Protein AF-A0A1F9MZZ5-F1 (afdb_monomer_lite)

Secondary structure (DSSP, 8-state):
-HHHHHHHHHHHHHHHHHHHHHHIIIIIHHHHHHHHHHTT-HHHHHHHHHHHHHHHHHHHHHHHHHHHHHHHHHTT-TTHHHHHHHHHHHHHHHHHTTHHHHHHTT---HHIIIIIHHHHHHHHHIIIIIS---HHHHHHHHHHHHHHHHHHHHHHHHHHHHHHH--HHHHHHHHHHHHHHHHHHHHHHHHHTT-THHHHHHHHHHHHHHHHHHHHHHHHHHHHTS--GGGHHHHHHHHHHHHHHH--HHHHH--

Structure (mmCIF, N/CA/C/O backbone):
data_AF-A0A1F9MZZ5-F1
#
_entry.id   AF-A0A1F9MZZ5-F1
#
loop_
_atom_site.group_PDB
_atom_site.id
_atom_site.type_symbol
_atom_site.label_atom_id
_atom_site.label_alt_id
_atom_site.label_comp_id
_atom_site.label_asy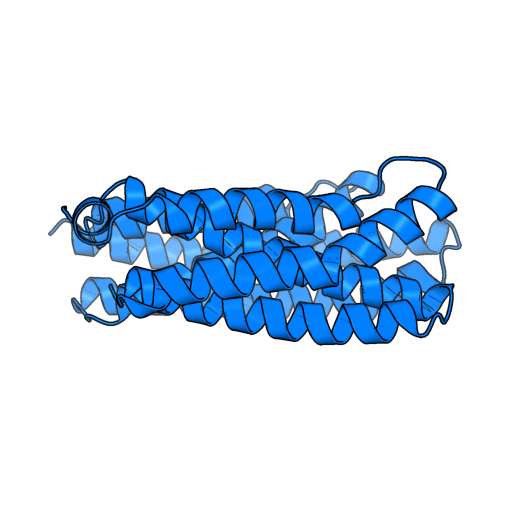m_id
_atom_site.label_entity_id
_atom_site.label_seq_id
_atom_site.pdbx_PDB_ins_code
_atom_site.Cartn_x
_atom_site.Cartn_y
_atom_site.Cartn_z
_atom_site.occupancy
_atom_site.B_iso_or_equiv
_atom_site.auth_seq_id
_atom_site.auth_comp_id
_atom_site.auth_asym_id
_atom_site.auth_atom_id
_atom_site.pdbx_PDB_model_num
ATOM 1 N N . MET A 1 1 ? -18.109 15.249 18.893 1.00 48.84 1 MET A N 1
ATOM 2 C CA . MET A 1 1 ? -17.457 16.430 18.266 1.00 48.84 1 MET A CA 1
ATOM 3 C C . MET A 1 1 ? -16.122 16.142 17.560 1.00 48.84 1 MET A C 1
ATOM 5 O O . MET A 1 1 ? -16.005 16.549 16.412 1.00 48.84 1 MET A O 1
ATOM 9 N N . LYS A 1 2 ? -15.125 15.451 18.152 1.00 60.78 2 LYS A N 1
ATOM 10 C CA . LYS A 1 2 ? -13.810 15.225 17.489 1.00 60.78 2 LYS A CA 1
ATOM 11 C C . LYS A 1 2 ? -13.860 14.387 16.191 1.00 60.78 2 LYS A C 1
ATOM 13 O O . LYS A 1 2 ? -13.144 14.733 15.258 1.00 60.78 2 LYS A O 1
ATOM 18 N N . SER A 1 3 ? -14.725 13.367 16.076 1.00 71.12 3 SER A N 1
ATOM 19 C CA . SER A 1 3 ? -14.805 12.547 14.844 1.00 71.12 3 SER A CA 1
ATOM 20 C C . SER A 1 3 ? -15.338 13.319 13.630 1.00 71.12 3 SER A C 1
ATOM 22 O O . SER A 1 3 ? -14.935 13.034 12.509 1.00 71.12 3 SER A O 1
ATOM 24 N N . SER A 1 4 ? -16.165 14.351 13.846 1.00 83.31 4 SER A N 1
ATOM 25 C CA . SER A 1 4 ? -16.712 15.186 12.766 1.00 83.31 4 SER A CA 1
ATOM 26 C C . SER A 1 4 ? -15.619 15.983 12.044 1.00 83.31 4 SER A C 1
ATOM 28 O O . SER A 1 4 ? -15.610 16.052 10.820 1.00 83.31 4 SER A O 1
ATOM 30 N N . ARG A 1 5 ? -14.630 16.516 12.780 1.00 92.31 5 ARG A N 1
ATOM 31 C CA . ARG A 1 5 ? -13.485 17.216 12.169 1.00 92.31 5 ARG A CA 1
ATOM 32 C C . ARG A 1 5 ? -12.601 16.260 11.368 1.00 92.31 5 ARG A C 1
ATOM 34 O O . ARG A 1 5 ? -12.217 16.585 10.254 1.00 92.31 5 ARG A O 1
ATOM 41 N N . VAL A 1 6 ? -12.325 15.069 11.906 1.00 93.88 6 VAL A N 1
ATOM 42 C CA . VAL A 1 6 ? -11.526 14.049 11.200 1.00 93.88 6 VAL A CA 1
ATOM 43 C C . VAL A 1 6 ? -12.237 13.583 9.930 1.00 93.88 6 VAL A C 1
ATOM 45 O O . VAL A 1 6 ? -11.591 13.445 8.900 1.00 93.88 6 VAL A O 1
ATOM 48 N N . ALA A 1 7 ? -13.562 13.416 9.967 1.00 94.88 7 ALA A N 1
ATOM 49 C CA . ALA A 1 7 ? -14.354 13.080 8.787 1.00 94.88 7 ALA A CA 1
ATOM 50 C C . ALA A 1 7 ? -14.199 14.117 7.661 1.00 94.88 7 ALA A C 1
ATOM 52 O O . ALA A 1 7 ? -13.994 13.734 6.513 1.00 94.88 7 ALA A O 1
ATOM 53 N N . TRP A 1 8 ? -14.225 15.416 7.982 1.00 95.81 8 TRP A N 1
ATOM 54 C CA . TRP A 1 8 ? -13.962 16.476 7.001 1.00 95.81 8 TRP A CA 1
ATOM 55 C C . TRP A 1 8 ? -12.556 16.411 6.416 1.00 95.81 8 TRP A C 1
ATOM 57 O O . TRP A 1 8 ? -12.398 16.541 5.205 1.00 95.81 8 TRP A O 1
ATOM 67 N N . VAL A 1 9 ? -11.550 16.128 7.245 1.00 96.75 9 VAL A N 1
ATOM 68 C CA . VAL A 1 9 ? -10.181 15.916 6.758 1.00 96.75 9 VAL A CA 1
ATOM 69 C C . VAL A 1 9 ? -10.125 14.749 5.767 1.00 96.75 9 VAL A C 1
ATOM 71 O O . VAL A 1 9 ? -9.435 14.860 4.762 1.00 96.75 9 VAL A O 1
ATOM 74 N N . MET A 1 10 ? -10.887 13.666 5.972 1.00 97.62 10 MET A N 1
ATOM 75 C CA . MET A 1 10 ? -10.916 12.556 5.006 1.00 97.62 10 MET A CA 1
ATOM 76 C C . MET A 1 10 ? -11.477 12.980 3.643 1.00 97.62 10 MET A C 1
ATOM 78 O O . MET A 1 10 ? -10.965 12.540 2.620 1.00 97.62 10 MET A O 1
ATOM 82 N N . PHE A 1 11 ? -12.481 13.863 3.604 1.00 98.12 11 PHE A N 1
ATOM 83 C CA . PHE A 1 11 ? -12.982 14.415 2.339 1.00 98.12 11 PHE A CA 1
ATOM 84 C C . PHE A 1 11 ? -11.955 15.321 1.651 1.00 98.12 11 PHE A C 1
ATOM 86 O O . PHE A 1 11 ? -11.820 15.269 0.431 1.00 98.12 11 PHE A O 1
ATOM 93 N N . VAL A 1 12 ? -11.192 16.106 2.417 1.00 97.56 12 VAL A N 1
ATOM 94 C CA . VAL A 1 12 ? -10.085 16.908 1.867 1.00 97.56 12 VAL A CA 1
ATOM 95 C C . VAL A 1 12 ? -9.001 16.003 1.283 1.00 97.56 12 VAL A C 1
ATOM 97 O O . VAL A 1 12 ? -8.531 16.250 0.178 1.00 97.56 12 VAL A O 1
ATOM 100 N N . ILE A 1 13 ? -8.643 14.921 1.978 1.00 97.50 13 ILE A N 1
ATOM 101 C CA . ILE A 1 13 ? -7.664 13.940 1.489 1.00 97.50 13 ILE A CA 1
ATOM 102 C C . ILE A 1 13 ? -8.185 13.215 0.249 1.00 97.50 13 ILE A C 1
ATOM 104 O O . ILE A 1 13 ? -7.415 13.003 -0.683 1.00 97.50 13 ILE A O 1
ATOM 108 N N . ALA A 1 14 ? -9.479 12.896 0.192 1.00 98.19 14 ALA A N 1
ATOM 109 C CA . ALA A 1 14 ? -10.106 12.342 -1.003 1.00 98.19 14 ALA A CA 1
ATOM 110 C C . ALA A 1 14 ? -9.962 13.289 -2.203 1.00 98.19 14 ALA A C 1
ATOM 112 O O . ALA A 1 14 ? -9.489 12.873 -3.257 1.00 98.19 14 ALA A O 1
ATOM 113 N N . ALA A 1 15 ? -10.305 14.568 -2.032 1.00 97.75 15 ALA A N 1
ATOM 114 C CA . ALA A 1 15 ? -10.180 15.572 -3.086 1.00 97.75 15 ALA A CA 1
ATOM 115 C C . ALA A 1 15 ? -8.719 15.774 -3.522 1.00 97.75 15 ALA A C 1
ATOM 117 O O . ALA A 1 15 ? -8.435 15.780 -4.718 1.00 97.75 15 ALA A O 1
ATOM 118 N N . ALA A 1 16 ? -7.790 15.870 -2.564 1.00 95.94 16 ALA A N 1
ATOM 119 C CA . ALA A 1 16 ? -6.360 15.990 -2.837 1.00 95.94 16 ALA A CA 1
ATOM 120 C C . ALA A 1 16 ? -5.827 14.776 -3.609 1.00 95.94 16 ALA A C 1
ATOM 122 O O . ALA A 1 16 ? -5.153 14.945 -4.617 1.00 95.94 16 ALA A O 1
ATOM 123 N N . THR A 1 17 ? -6.194 13.563 -3.190 1.00 96.62 17 THR A N 1
ATOM 124 C CA . THR A 1 17 ? -5.776 12.316 -3.846 1.00 96.62 17 THR A CA 1
ATOM 125 C C . THR A 1 17 ? -6.355 12.193 -5.254 1.00 96.62 17 THR A C 1
ATOM 127 O O . THR A 1 17 ? -5.654 11.759 -6.165 1.00 96.62 17 THR A O 1
ATOM 130 N N . MET A 1 18 ? -7.610 12.610 -5.459 1.00 97.50 18 MET A N 1
ATOM 131 C CA . MET A 1 18 ? -8.247 12.634 -6.779 1.00 97.50 18 MET A CA 1
ATOM 132 C C . MET A 1 18 ? -7.512 13.592 -7.719 1.00 97.50 18 MET A C 1
ATOM 134 O O . MET A 1 18 ? -7.082 13.198 -8.801 1.00 97.50 18 MET A O 1
ATOM 138 N N . ALA A 1 19 ? -7.316 14.838 -7.277 1.00 96.69 19 ALA A N 1
ATOM 139 C CA . ALA A 1 19 ? -6.596 15.849 -8.043 1.00 96.69 19 ALA A CA 1
ATOM 140 C C . ALA A 1 19 ? -5.143 15.430 -8.308 1.00 96.69 19 ALA A C 1
ATOM 142 O O . ALA A 1 19 ? -4.649 15.592 -9.418 1.00 96.69 19 ALA A O 1
ATOM 143 N N . GLY A 1 20 ? -4.478 14.836 -7.316 1.00 95.62 20 GLY A N 1
ATOM 144 C CA . GLY A 1 20 ? -3.122 14.317 -7.434 1.00 95.62 20 GLY A CA 1
ATOM 145 C C . GLY A 1 20 ? -3.001 13.182 -8.442 1.00 95.62 20 GLY A C 1
ATOM 146 O O . GLY A 1 20 ? -2.114 13.215 -9.288 1.00 95.62 20 GLY A O 1
ATOM 147 N N . SER A 1 21 ? -3.920 12.216 -8.407 1.00 96.12 21 SER A N 1
ATOM 148 C CA . SER A 1 21 ? -3.935 11.086 -9.347 1.00 96.12 21 SER A CA 1
ATOM 149 C C . SER A 1 21 ? -4.218 11.543 -10.780 1.00 96.12 21 SER A C 1
ATOM 151 O O . SER A 1 21 ? -3.588 11.052 -11.719 1.00 96.12 21 SER A O 1
ATOM 153 N N . ALA A 1 22 ? -5.109 12.526 -10.947 1.00 95.44 22 ALA A N 1
ATOM 154 C CA . ALA A 1 22 ? -5.352 13.169 -12.233 1.00 95.44 22 ALA A CA 1
ATOM 155 C C . ALA A 1 22 ? -4.117 13.947 -12.715 1.00 95.44 22 ALA A C 1
ATOM 157 O O . ALA A 1 22 ? -3.728 13.813 -13.869 1.00 95.44 22 ALA A O 1
ATOM 158 N N . TYR A 1 23 ? -3.456 14.709 -11.840 1.00 94.81 23 TYR A N 1
ATOM 159 C CA . TYR A 1 23 ? -2.243 15.451 -12.189 1.00 94.81 23 TYR A CA 1
ATOM 160 C C . TYR A 1 23 ? -1.115 14.513 -12.630 1.00 94.81 23 TYR A C 1
ATOM 162 O O . TYR A 1 23 ? -0.533 14.710 -13.690 1.00 94.81 23 TYR A O 1
ATOM 170 N N . VAL A 1 24 ? -0.858 13.436 -11.883 1.00 93.75 24 VAL A N 1
ATOM 171 C CA . VAL A 1 24 ? 0.137 12.420 -12.264 1.00 93.75 24 VAL A CA 1
ATOM 172 C C . VAL A 1 24 ? -0.171 11.840 -13.649 1.00 93.75 24 VAL A C 1
ATOM 174 O O . VAL A 1 24 ? 0.740 11.627 -14.445 1.00 93.75 24 VAL A O 1
ATOM 177 N N . PHE A 1 25 ? -1.446 11.613 -13.966 1.00 94.81 25 PHE A N 1
ATOM 178 C CA . PHE A 1 25 ? -1.851 11.047 -15.250 1.00 94.81 25 PHE A CA 1
ATOM 179 C C . PHE A 1 25 ? -1.805 12.041 -16.417 1.00 94.81 25 PHE A C 1
ATOM 181 O O . PHE A 1 25 ? -1.379 11.686 -17.510 1.00 94.81 25 PHE A O 1
ATOM 188 N N . PHE A 1 26 ? -2.234 13.285 -16.216 1.00 94.88 26 PHE A N 1
ATOM 189 C CA . PHE A 1 26 ? -2.291 14.275 -17.294 1.00 94.88 26 PHE A CA 1
ATOM 190 C C . PHE A 1 26 ? -0.987 15.054 -17.479 1.00 94.88 26 PHE A C 1
ATOM 192 O O . PHE A 1 26 ? -0.769 15.608 -18.553 1.00 94.88 26 PHE A O 1
ATOM 199 N N . HIS A 1 27 ? -0.124 15.103 -16.463 1.00 93.94 27 HIS A N 1
ATOM 200 C CA . HIS A 1 27 ? 1.110 15.885 -16.485 1.00 93.94 27 HIS A CA 1
ATOM 201 C C . HIS A 1 27 ? 2.363 15.006 -16.404 1.00 93.94 27 HIS A C 1
ATOM 203 O O . HIS A 1 27 ? 3.172 14.999 -17.334 1.00 93.94 27 HIS A O 1
ATOM 209 N N . ASP A 1 28 ? 2.527 14.234 -15.325 1.00 93.19 28 ASP A N 1
ATOM 210 C CA . ASP A 1 28 ? 3.770 13.477 -15.115 1.00 93.19 28 ASP A CA 1
ATOM 211 C C . ASP A 1 28 ? 3.913 12.335 -16.125 1.00 93.19 28 ASP A C 1
ATOM 213 O O . ASP A 1 28 ? 5.003 12.096 -16.640 1.00 93.19 28 ASP A O 1
ATOM 217 N N . PHE A 1 29 ? 2.818 11.641 -16.437 1.00 93.69 29 PHE A N 1
ATOM 218 C CA . PHE A 1 29 ? 2.824 10.513 -17.362 1.00 93.69 29 PHE A CA 1
ATOM 219 C C . PHE A 1 29 ? 3.278 10.896 -18.783 1.00 93.69 29 PHE A C 1
ATOM 221 O O . PHE A 1 29 ? 4.245 10.285 -19.248 1.00 93.69 29 PHE A O 1
ATOM 228 N N . PRO A 1 30 ? 2.696 11.908 -19.463 1.00 94.44 30 PRO A N 1
ATOM 229 C CA . PRO A 1 30 ? 3.200 12.352 -20.762 1.00 94.44 30 PRO A CA 1
ATOM 230 C C . PRO A 1 30 ? 4.671 12.774 -20.724 1.00 94.44 30 PRO A C 1
ATOM 232 O O . PRO A 1 30 ? 5.425 12.431 -21.633 1.00 94.44 30 PRO A O 1
ATOM 235 N N . ALA A 1 31 ? 5.106 13.461 -19.661 1.00 93.94 31 ALA A N 1
ATOM 236 C CA . ALA A 1 31 ? 6.500 13.877 -19.506 1.00 93.94 31 ALA A CA 1
ATOM 237 C C . ALA A 1 31 ? 7.446 12.669 -19.386 1.00 93.94 31 ALA A C 1
ATOM 239 O O . ALA A 1 31 ? 8.465 12.590 -20.074 1.00 93.94 31 ALA A O 1
ATOM 240 N N . VAL A 1 32 ? 7.085 11.689 -18.556 1.00 93.56 32 VAL A N 1
ATOM 241 C CA . VAL A 1 32 ? 7.826 10.433 -18.387 1.00 93.56 32 VAL A CA 1
ATOM 242 C C . VAL A 1 32 ? 7.884 9.656 -19.703 1.00 93.56 32 VAL A C 1
ATOM 244 O O . VAL A 1 32 ? 8.959 9.186 -20.078 1.00 93.56 32 VAL A O 1
ATOM 247 N N . VAL A 1 33 ? 6.770 9.542 -20.430 1.00 93.56 33 VAL A N 1
ATOM 248 C CA . VAL A 1 33 ? 6.714 8.873 -21.739 1.00 93.56 33 VAL A CA 1
ATOM 249 C C . VAL A 1 33 ? 7.596 9.580 -22.764 1.00 93.56 33 VAL A C 1
ATOM 251 O O . VAL A 1 33 ? 8.374 8.909 -23.434 1.00 93.56 33 VAL A O 1
ATOM 254 N N . ALA A 1 34 ? 7.546 10.911 -22.849 1.00 92.69 34 ALA A N 1
ATOM 255 C CA . ALA A 1 34 ? 8.360 11.682 -23.788 1.00 92.69 34 ALA A CA 1
ATOM 256 C C . ALA A 1 34 ? 9.866 11.479 -23.548 1.00 92.69 34 ALA A C 1
ATOM 258 O O . ALA A 1 34 ? 10.613 11.219 -24.491 1.00 92.69 34 ALA A O 1
ATOM 259 N N . VAL A 1 35 ? 10.308 11.517 -22.285 1.00 92.69 35 VAL A N 1
ATOM 260 C CA . VAL A 1 35 ? 11.716 11.263 -21.929 1.00 92.69 35 VAL A CA 1
ATOM 261 C C . VAL A 1 35 ? 12.115 9.815 -22.228 1.00 92.69 35 VAL A C 1
ATOM 263 O O . VAL A 1 35 ? 13.209 9.573 -22.730 1.00 92.69 35 VAL A O 1
ATOM 266 N N . THR A 1 36 ? 11.239 8.846 -21.945 1.00 89.19 36 THR A N 1
ATOM 267 C CA . THR A 1 36 ? 11.515 7.413 -22.178 1.00 89.19 36 THR A CA 1
ATOM 268 C C . THR A 1 36 ? 11.603 7.093 -23.669 1.00 89.19 36 THR A C 1
ATOM 270 O O . THR A 1 36 ? 12.559 6.460 -24.113 1.00 89.19 36 THR A O 1
ATOM 273 N N . GLY A 1 37 ? 10.648 7.594 -24.455 1.00 88.38 37 GLY A N 1
ATOM 274 C CA . GLY A 1 37 ? 10.625 7.435 -25.906 1.00 88.38 37 GLY A CA 1
ATOM 275 C C . GLY A 1 37 ? 11.804 8.135 -26.581 1.00 88.38 37 GLY A C 1
ATOM 276 O O . GLY A 1 37 ? 12.426 7.559 -27.467 1.00 88.38 37 GLY A O 1
ATOM 277 N N . GLY A 1 38 ? 12.188 9.325 -26.102 1.00 90.12 38 GLY A N 1
ATOM 278 C CA . GLY A 1 38 ? 13.374 10.042 -26.581 1.00 90.12 38 GLY A CA 1
ATOM 279 C C . GLY A 1 38 ? 14.699 9.313 -26.323 1.00 90.12 38 GLY A C 1
ATOM 280 O O . GLY A 1 38 ? 15.677 9.567 -27.020 1.00 90.12 38 GLY A O 1
ATOM 281 N N . ARG A 1 39 ? 14.736 8.378 -25.361 1.00 89.81 39 ARG A N 1
ATOM 282 C CA . ARG A 1 39 ? 15.885 7.489 -25.102 1.00 89.81 39 ARG A CA 1
ATOM 283 C C . ARG A 1 39 ? 15.873 6.206 -25.940 1.00 89.81 39 ARG A C 1
ATOM 285 O O . ARG A 1 39 ? 16.816 5.428 -25.846 1.00 89.81 39 ARG A O 1
ATOM 292 N N . GLY A 1 40 ? 14.828 5.968 -26.735 1.00 87.31 40 GLY A N 1
ATOM 293 C CA . GLY A 1 40 ? 14.681 4.748 -27.533 1.00 87.31 40 GLY A CA 1
ATOM 294 C C . GLY A 1 40 ? 14.283 3.503 -26.729 1.00 87.31 40 GLY A C 1
ATOM 295 O O . GLY A 1 40 ? 14.378 2.396 -27.247 1.00 87.31 40 GLY A O 1
ATOM 296 N N . GLU A 1 41 ? 13.827 3.653 -25.479 1.00 86.75 41 GLU A N 1
ATOM 297 C CA . GLU A 1 41 ? 13.388 2.537 -24.626 1.00 86.75 41 GLU A CA 1
ATOM 298 C C . GLU A 1 41 ? 11.956 2.095 -25.005 1.00 86.75 41 GLU A C 1
ATOM 300 O O . GLU A 1 41 ? 10.973 2.451 -24.341 1.00 86.75 41 GLU A O 1
ATOM 305 N N . VAL A 1 42 ? 11.815 1.351 -26.107 1.00 86.44 42 VAL A N 1
ATOM 306 C CA . VAL A 1 42 ? 10.513 0.988 -26.700 1.00 86.44 42 VAL A CA 1
ATOM 307 C C . VAL A 1 42 ? 9.644 0.178 -25.732 1.00 86.44 42 VAL A C 1
ATOM 309 O O . VAL A 1 42 ? 8.483 0.527 -25.509 1.00 86.44 42 VAL A O 1
ATOM 312 N N . GLU A 1 43 ? 10.195 -0.860 -25.104 1.00 85.31 43 GLU A N 1
ATOM 313 C CA . GLU A 1 43 ? 9.455 -1.758 -24.209 1.00 85.31 43 GLU A CA 1
ATOM 314 C C . GLU A 1 43 ? 9.016 -1.042 -22.927 1.00 85.31 43 GLU A C 1
ATOM 316 O O . GLU A 1 43 ? 7.879 -1.196 -22.475 1.00 85.31 43 GLU A O 1
ATOM 321 N N . ALA A 1 44 ? 9.887 -0.200 -22.361 1.00 84.00 44 ALA A N 1
ATOM 322 C CA . ALA A 1 44 ? 9.548 0.609 -21.195 1.00 84.00 44 ALA A CA 1
ATOM 323 C C . ALA A 1 44 ? 8.441 1.618 -21.533 1.00 84.00 44 ALA A C 1
ATOM 325 O O . ALA A 1 44 ? 7.504 1.795 -20.756 1.00 84.00 44 ALA A O 1
ATOM 326 N N . THR A 1 45 ? 8.501 2.234 -22.717 1.00 87.75 45 THR A N 1
ATOM 327 C CA . THR A 1 45 ? 7.462 3.152 -23.202 1.00 87.75 45 THR A CA 1
ATOM 328 C C . THR A 1 45 ? 6.113 2.447 -23.359 1.00 87.75 45 THR A C 1
ATOM 330 O O . THR A 1 45 ? 5.083 2.990 -22.959 1.00 87.75 45 THR A O 1
ATOM 333 N N . GLN A 1 46 ? 6.092 1.222 -23.889 1.00 87.75 46 GLN A N 1
ATOM 334 C CA . GLN A 1 46 ? 4.869 0.418 -23.985 1.00 87.75 46 GLN A CA 1
ATOM 335 C C . GLN A 1 46 ? 4.315 0.044 -22.607 1.00 87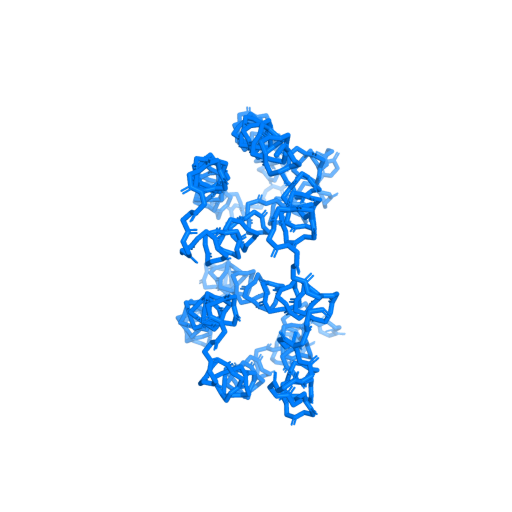.75 46 GLN A C 1
ATOM 337 O O . GLN A 1 46 ? 3.118 0.202 -22.364 1.00 87.75 46 GLN A O 1
ATOM 342 N N . LEU A 1 47 ? 5.175 -0.382 -21.676 1.00 87.06 47 LEU A N 1
ATOM 343 C CA . LEU A 1 47 ? 4.757 -0.678 -20.307 1.00 87.06 47 LEU A CA 1
ATOM 344 C C . LEU A 1 47 ? 4.104 0.544 -19.649 1.00 87.06 47 LEU A C 1
ATOM 346 O O . LEU A 1 47 ? 3.051 0.409 -19.028 1.00 87.06 47 LEU A O 1
ATOM 350 N N . LEU A 1 48 ? 4.703 1.731 -19.787 1.00 89.88 48 LEU A N 1
ATOM 351 C CA . LEU A 1 48 ? 4.184 2.966 -19.196 1.00 89.88 48 LEU A CA 1
ATOM 352 C C . LEU A 1 48 ? 2.750 3.258 -19.660 1.00 89.88 48 LEU A C 1
ATOM 354 O O . LEU A 1 48 ? 1.912 3.586 -18.821 1.00 89.88 48 LEU A O 1
ATOM 358 N N . HIS A 1 49 ? 2.447 3.057 -20.947 1.00 90.94 49 HIS A N 1
ATOM 359 C CA . HIS A 1 49 ? 1.098 3.235 -21.499 1.00 90.94 49 HIS A CA 1
ATOM 360 C C . HIS A 1 49 ? 0.050 2.274 -20.930 1.00 90.94 49 HIS A C 1
ATOM 362 O O . HIS A 1 49 ? -1.138 2.564 -21.015 1.00 90.94 49 HIS A O 1
ATOM 368 N N . HIS A 1 50 ? 0.458 1.155 -20.335 1.00 89.44 50 HIS A N 1
ATOM 369 C CA . HIS A 1 50 ? -0.460 0.232 -19.668 1.00 89.44 50 HIS A CA 1
ATOM 370 C C . HIS A 1 50 ? -0.494 0.435 -18.154 1.00 89.44 50 HIS A C 1
ATOM 372 O O . HIS A 1 50 ? -1.551 0.352 -17.536 1.00 89.44 50 HIS A O 1
ATOM 378 N N . VAL A 1 51 ? 0.653 0.727 -17.546 1.00 89.81 51 VAL A N 1
ATOM 379 C CA . VAL A 1 51 ? 0.804 0.774 -16.091 1.00 89.81 51 VAL A CA 1
ATOM 380 C C . VAL A 1 51 ? 0.310 2.094 -15.502 1.00 89.81 51 VAL A C 1
ATOM 382 O O . VAL A 1 51 ? -0.396 2.070 -14.497 1.00 89.81 51 VAL A O 1
ATOM 385 N N . PHE A 1 52 ? 0.627 3.243 -16.105 1.00 90.06 52 PHE A N 1
ATOM 386 C CA . PHE A 1 52 ? 0.210 4.541 -15.558 1.00 90.06 52 PHE A CA 1
ATOM 387 C C . PHE A 1 52 ? -1.311 4.753 -15.523 1.00 90.06 52 PHE A C 1
ATOM 389 O O . PHE A 1 52 ? -1.784 5.233 -14.490 1.00 90.06 52 PHE A O 1
ATOM 396 N N . PRO A 1 53 ? -2.093 4.374 -16.557 1.00 93.06 53 PRO A N 1
ATOM 397 C CA . PRO A 1 53 ? -3.552 4.422 -16.465 1.00 93.06 53 PRO A CA 1
ATOM 398 C C . PRO A 1 53 ? -4.086 3.601 -15.287 1.00 93.06 53 PRO A C 1
ATOM 400 O O . PRO A 1 53 ? -4.816 4.132 -14.459 1.00 93.06 53 PRO A O 1
ATOM 403 N N . ILE A 1 54 ? -3.620 2.355 -15.131 1.00 93.00 54 ILE A N 1
ATOM 404 C CA . ILE A 1 54 ? -4.043 1.478 -14.027 1.00 93.00 54 ILE A CA 1
ATOM 405 C C . ILE A 1 54 ? -3.684 2.092 -12.666 1.00 93.00 54 ILE A C 1
ATOM 407 O O . ILE A 1 54 ? -4.478 2.042 -11.730 1.00 93.00 54 ILE A O 1
ATOM 411 N N . ILE A 1 55 ? -2.496 2.689 -12.532 1.00 94.38 55 ILE A N 1
ATOM 412 C CA . ILE A 1 55 ? -2.090 3.374 -11.297 1.00 94.38 55 ILE A CA 1
ATOM 413 C C . ILE A 1 55 ? -3.001 4.578 -11.013 1.00 94.38 55 ILE A C 1
ATOM 415 O O . ILE A 1 55 ? -3.374 4.791 -9.857 1.00 94.38 55 ILE A O 1
ATOM 419 N N . SER A 1 56 ? -3.383 5.344 -12.041 1.00 94.50 56 SER A N 1
ATOM 420 C CA . SER A 1 56 ? -4.320 6.462 -11.893 1.00 94.50 56 SER A CA 1
ATOM 421 C C . SER A 1 56 ? -5.705 5.979 -11.460 1.00 94.50 56 SER A C 1
ATOM 423 O O . SER A 1 56 ? -6.252 6.513 -10.496 1.00 94.50 56 SER A O 1
ATOM 425 N N . ASP A 1 57 ? -6.220 4.901 -12.061 1.00 95.88 57 ASP A N 1
ATOM 426 C CA . ASP A 1 57 ? -7.493 4.280 -11.676 1.00 95.88 57 ASP A CA 1
ATOM 427 C C . ASP A 1 57 ? -7.478 3.824 -10.211 1.00 95.88 57 ASP A C 1
ATOM 429 O O . ASP A 1 57 ? -8.413 4.083 -9.450 1.00 95.88 57 ASP A O 1
ATOM 433 N N . VAL A 1 58 ? -6.378 3.209 -9.765 1.00 97.00 58 VAL A N 1
ATOM 434 C CA . VAL A 1 58 ? -6.177 2.852 -8.351 1.00 97.00 58 VAL A CA 1
ATOM 435 C C . VAL A 1 58 ? -6.156 4.100 -7.457 1.00 97.00 58 VAL A C 1
ATOM 437 O O . VAL A 1 58 ? -6.672 4.063 -6.337 1.00 97.00 58 VAL A O 1
ATOM 440 N N . GLY A 1 59 ? -5.619 5.219 -7.942 1.00 97.19 59 GLY A N 1
ATOM 441 C CA . GLY A 1 59 ? -5.645 6.514 -7.261 1.00 97.19 59 GLY A CA 1
ATOM 442 C C . GLY A 1 59 ? -7.049 7.109 -7.130 1.00 97.19 59 GLY A C 1
ATOM 443 O O . GLY A 1 59 ? -7.427 7.581 -6.054 1.00 97.19 59 GLY A O 1
ATOM 444 N N . ILE A 1 60 ? -7.871 7.000 -8.174 1.00 97.06 60 ILE A N 1
ATOM 445 C CA . ILE A 1 60 ? -9.293 7.376 -8.147 1.00 97.06 60 ILE A CA 1
ATOM 446 C C . ILE A 1 60 ? -10.039 6.503 -7.128 1.00 97.06 60 ILE A C 1
ATOM 448 O O . ILE A 1 60 ? -10.760 7.029 -6.276 1.00 97.06 60 ILE A O 1
ATOM 452 N N . ILE A 1 61 ? -9.814 5.184 -7.139 1.00 98.00 61 ILE A N 1
ATOM 453 C CA . ILE A 1 61 ? -10.388 4.260 -6.148 1.00 98.00 61 ILE A CA 1
ATOM 454 C C . ILE A 1 61 ? -9.948 4.650 -4.730 1.00 98.00 61 ILE A C 1
ATOM 456 O O . ILE A 1 61 ? -10.775 4.687 -3.817 1.00 98.00 61 ILE A O 1
ATOM 460 N N . CYS A 1 62 ? -8.676 5.003 -4.529 1.00 98.19 62 CYS A N 1
ATOM 461 C CA . CYS A 1 62 ? -8.174 5.486 -3.245 1.00 98.19 62 CYS A CA 1
ATOM 462 C C . CYS A 1 62 ? -8.924 6.742 -2.772 1.00 98.19 62 CYS A C 1
ATOM 464 O O . CYS A 1 62 ? -9.388 6.793 -1.630 1.00 98.19 62 CYS A O 1
ATOM 466 N N . ALA A 1 63 ? -9.109 7.729 -3.652 1.00 98.38 63 ALA A N 1
ATOM 467 C CA . ALA A 1 63 ? -9.876 8.932 -3.345 1.00 98.38 63 ALA A CA 1
ATOM 468 C C . ALA A 1 63 ? -11.327 8.603 -2.952 1.00 98.38 63 ALA A C 1
ATOM 470 O O . ALA A 1 63 ? -11.837 9.118 -1.953 1.00 98.38 63 ALA A O 1
ATOM 471 N N . MET A 1 64 ? -11.978 7.690 -3.679 1.00 98.50 64 MET A N 1
ATOM 472 C CA . MET A 1 64 ? -13.321 7.214 -3.340 1.00 98.50 64 MET A CA 1
ATOM 473 C C . MET A 1 64 ? -13.352 6.556 -1.955 1.00 98.50 64 MET A C 1
ATOM 475 O O . MET A 1 64 ? -14.236 6.857 -1.152 1.00 98.50 64 MET A O 1
ATOM 479 N N . LEU A 1 65 ? -12.371 5.709 -1.630 1.00 98.38 65 LEU A N 1
ATOM 480 C CA . LEU A 1 65 ? -12.276 5.060 -0.321 1.00 98.38 65 LEU A CA 1
ATOM 481 C C . LEU A 1 65 ? -12.067 6.073 0.813 1.00 98.38 65 LEU A C 1
ATOM 483 O O . LEU A 1 65 ? -12.684 5.925 1.869 1.00 98.38 65 LEU A O 1
ATOM 487 N N . TRP A 1 66 ? -11.287 7.139 0.603 1.00 98.50 66 TRP A N 1
ATOM 488 C CA . TRP A 1 66 ? -11.164 8.230 1.578 1.00 98.50 66 TRP A CA 1
ATOM 489 C C . TRP A 1 66 ? -12.484 8.975 1.796 1.00 98.50 66 TRP A C 1
ATOM 491 O O . TRP A 1 66 ? -12.856 9.246 2.942 1.00 98.50 66 TRP A O 1
ATOM 501 N N . ALA A 1 67 ? -13.244 9.244 0.733 1.00 98.38 67 ALA A N 1
ATOM 502 C CA . ALA A 1 67 ? -14.566 9.855 0.857 1.00 98.38 67 ALA A CA 1
ATOM 503 C C . ALA A 1 67 ? -15.541 8.940 1.621 1.00 98.38 67 ALA A C 1
ATOM 505 O O . ALA A 1 67 ? -16.251 9.387 2.529 1.00 98.38 67 ALA A O 1
ATOM 506 N N . VAL A 1 68 ? -15.531 7.636 1.323 1.00 98.38 68 VAL A N 1
ATOM 507 C CA . VAL A 1 68 ? -16.327 6.631 2.042 1.00 98.38 68 VAL A CA 1
ATOM 508 C C . VAL A 1 68 ? -15.907 6.548 3.513 1.00 98.38 68 VAL A C 1
ATOM 510 O O . VAL A 1 68 ? -16.774 6.497 4.388 1.00 98.38 68 VAL A O 1
ATOM 513 N N . ALA A 1 69 ? -14.607 6.607 3.818 1.00 97.38 69 ALA A N 1
ATOM 514 C CA . ALA A 1 69 ? -14.106 6.658 5.190 1.00 97.38 69 ALA A CA 1
ATOM 515 C C . ALA A 1 69 ? -14.610 7.907 5.932 1.00 97.38 69 ALA A C 1
ATOM 517 O O . ALA A 1 69 ? -15.076 7.794 7.067 1.00 97.38 69 ALA A O 1
ATOM 518 N N . GLY A 1 70 ? -14.599 9.081 5.291 1.00 97.25 70 GLY A N 1
ATOM 519 C CA . GLY A 1 70 ? -15.164 10.317 5.844 1.00 97.25 70 GLY A CA 1
ATOM 520 C C . GLY A 1 70 ? -16.654 10.193 6.167 1.00 97.25 70 GLY A C 1
ATOM 521 O O . GLY A 1 70 ? -17.087 10.504 7.282 1.00 97.25 70 GLY A O 1
ATOM 522 N N . TYR A 1 71 ? -17.444 9.653 5.234 1.00 97.25 71 TYR A N 1
ATOM 523 C CA . TYR A 1 71 ? -18.861 9.356 5.461 1.00 97.25 71 TYR A CA 1
ATOM 524 C C . TYR A 1 71 ? -19.062 8.411 6.656 1.00 97.25 71 TYR A C 1
ATOM 526 O O . TYR A 1 71 ? -19.883 8.679 7.539 1.00 97.25 71 TYR A O 1
ATOM 534 N N . ALA A 1 72 ? -18.297 7.322 6.698 1.00 95.88 72 ALA A N 1
ATOM 535 C CA . ALA A 1 72 ? -18.411 6.277 7.702 1.00 95.88 72 ALA A CA 1
ATOM 536 C C . ALA A 1 72 ? -18.002 6.761 9.101 1.00 95.88 72 ALA A C 1
ATOM 538 O O . ALA A 1 72 ? -18.709 6.467 10.062 1.00 95.88 72 ALA A O 1
ATOM 539 N N . LEU A 1 73 ? -16.939 7.569 9.213 1.00 95.06 73 LEU A N 1
ATOM 540 C CA . LEU A 1 73 ? -16.517 8.219 10.461 1.00 95.06 73 LEU A CA 1
ATOM 541 C C . LEU A 1 73 ? -17.588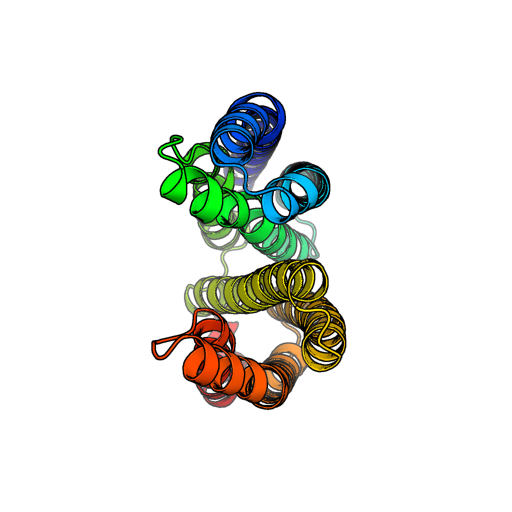 9.172 10.999 1.00 95.06 73 LEU A C 1
ATOM 543 O O . LEU A 1 73 ? -17.823 9.236 12.205 1.00 95.06 73 LEU A O 1
ATOM 547 N N . ARG A 1 74 ? -18.261 9.913 10.111 1.00 95.25 74 ARG A N 1
ATOM 548 C CA . ARG A 1 74 ? -19.336 10.835 10.501 1.00 95.25 74 ARG A CA 1
ATOM 549 C C . ARG A 1 74 ? -20.578 10.099 11.005 1.00 95.25 74 ARG A C 1
ATOM 551 O O . ARG A 1 74 ? -21.320 10.637 11.821 1.00 95.25 74 ARG A O 1
ATOM 558 N N . ARG A 1 75 ? -20.815 8.891 10.494 1.00 94.31 75 ARG A N 1
ATOM 559 C CA . ARG A 1 75 ? -21.953 8.025 10.837 1.00 94.31 75 ARG A CA 1
ATOM 560 C C . ARG A 1 75 ? -21.602 6.929 11.847 1.00 94.31 75 ARG A C 1
ATOM 562 O O . ARG A 1 75 ? -22.432 6.055 12.063 1.00 94.31 75 ARG A O 1
ATOM 569 N N . ASP A 1 76 ? -20.396 6.972 12.410 1.00 89.56 76 ASP A N 1
ATOM 570 C CA . ASP A 1 76 ? -19.867 6.004 13.377 1.00 89.56 76 ASP A CA 1
ATOM 571 C C . ASP A 1 76 ? -20.065 4.537 12.947 1.00 89.56 76 ASP A C 1
ATOM 573 O O . ASP A 1 76 ? -20.548 3.682 13.688 1.00 89.56 76 ASP A O 1
ATOM 577 N N . ARG A 1 77 ? -19.767 4.240 11.674 1.00 94.12 77 ARG A N 1
ATOM 578 C CA . ARG A 1 77 ? -19.978 2.898 11.114 1.00 94.12 77 ARG A CA 1
ATOM 579 C C . ARG A 1 77 ? -18.835 1.960 11.506 1.00 94.12 77 ARG A C 1
ATOM 581 O O . ARG A 1 77 ? -17.682 2.304 11.269 1.00 94.12 77 ARG A O 1
ATOM 588 N N . PRO A 1 78 ? -19.112 0.730 11.973 1.00 89.44 78 PRO A N 1
ATOM 589 C CA . PRO A 1 78 ? -18.081 -0.167 12.508 1.00 89.44 78 PRO A CA 1
ATOM 590 C C . PRO A 1 78 ? -17.076 -0.666 11.457 1.00 89.44 78 PRO A C 1
ATOM 592 O O . PRO A 1 78 ? -15.948 -1.020 11.790 1.00 89.44 78 PRO A O 1
ATOM 595 N N . TRP A 1 79 ? -17.454 -0.680 10.178 1.00 93.44 79 TRP A N 1
ATOM 596 C CA . TRP A 1 79 ? -16.609 -1.148 9.073 1.00 93.44 79 TRP A CA 1
ATOM 597 C C . TRP A 1 79 ? -15.602 -0.103 8.571 1.00 93.44 79 TRP A C 1
ATOM 599 O O . TRP A 1 79 ? -14.751 -0.419 7.739 1.00 93.44 79 TRP A O 1
ATOM 609 N N . VAL A 1 80 ? -15.654 1.131 9.084 1.00 96.06 80 VAL A N 1
ATOM 610 C CA . VAL A 1 80 ? -14.778 2.233 8.656 1.00 96.06 80 VAL A CA 1
ATOM 611 C C . VAL A 1 80 ? -13.289 1.898 8.779 1.00 96.06 80 VAL A C 1
ATOM 613 O O . VAL A 1 80 ? -12.491 2.329 7.954 1.00 96.06 80 VAL A O 1
ATOM 616 N N . ALA A 1 81 ? -12.911 1.091 9.773 1.00 94.88 81 ALA A N 1
ATOM 617 C CA . ALA A 1 81 ? -11.519 0.732 10.013 1.00 94.88 81 ALA A CA 1
ATOM 618 C C . ALA A 1 81 ? -10.928 -0.064 8.839 1.00 94.88 81 ALA A C 1
ATOM 620 O O . ALA A 1 81 ? -9.796 0.187 8.434 1.00 94.88 81 ALA A O 1
ATOM 621 N N . GLY A 1 82 ? -11.717 -0.972 8.253 1.00 95.38 82 GLY A N 1
ATOM 622 C CA . GLY A 1 82 ? -11.319 -1.717 7.060 1.00 95.38 82 GLY A CA 1
ATOM 623 C C . GLY A 1 82 ? -11.176 -0.811 5.838 1.00 95.38 82 GLY A C 1
ATOM 624 O O . GLY A 1 82 ? -10.205 -0.938 5.101 1.00 95.38 82 GLY A O 1
ATOM 625 N N . VAL A 1 83 ? -12.089 0.151 5.666 1.00 97.62 83 VAL A N 1
ATOM 626 C CA . VAL A 1 83 ? -12.036 1.122 4.557 1.00 97.62 83 VAL A CA 1
ATOM 627 C C . VAL A 1 83 ? -10.819 2.038 4.669 1.00 97.62 83 VAL A C 1
ATOM 629 O O . VAL A 1 83 ? -10.171 2.299 3.665 1.00 97.62 83 VAL A O 1
ATOM 632 N N . VAL A 1 84 ? -10.458 2.475 5.878 1.00 97.50 84 VAL A N 1
ATOM 633 C CA . VAL A 1 84 ? -9.238 3.265 6.123 1.00 97.50 84 VAL A CA 1
ATOM 634 C C . VAL A 1 84 ? -7.976 2.469 5.768 1.00 97.50 84 VAL A C 1
ATOM 636 O O . VAL A 1 84 ? -7.070 3.015 5.142 1.00 97.50 84 VAL A O 1
ATOM 639 N N . GLY A 1 85 ? -7.920 1.180 6.120 1.00 97.19 85 GLY A N 1
ATOM 640 C CA . GLY A 1 85 ? -6.824 0.295 5.707 1.00 97.19 85 GLY A CA 1
ATOM 641 C C . GLY A 1 85 ? -6.764 0.110 4.187 1.00 97.19 85 GLY A C 1
ATOM 642 O O . GLY A 1 85 ? -5.701 0.251 3.587 1.00 97.19 85 GLY A O 1
ATOM 643 N N . ALA A 1 86 ? -7.912 -0.126 3.549 1.00 97.81 86 ALA A N 1
ATOM 644 C CA . ALA A 1 86 ? -8.013 -0.239 2.097 1.00 97.81 86 ALA A CA 1
ATOM 645 C C . ALA A 1 86 ? -7.540 1.039 1.386 1.00 97.81 86 ALA A C 1
ATOM 647 O O . ALA A 1 86 ? -6.710 0.955 0.485 1.00 97.81 86 ALA A O 1
ATOM 648 N N . ALA A 1 87 ? -8.009 2.207 1.843 1.00 98.19 87 ALA A N 1
ATOM 649 C CA . ALA A 1 87 ? -7.634 3.512 1.303 1.00 98.19 87 ALA A CA 1
ATOM 650 C C . ALA A 1 87 ? -6.124 3.751 1.400 1.00 98.19 87 ALA A C 1
ATOM 652 O O . ALA A 1 87 ? -5.516 4.207 0.432 1.00 98.19 87 ALA A O 1
ATOM 653 N N . LEU A 1 88 ? -5.507 3.397 2.537 1.00 98.44 88 LEU A N 1
ATOM 654 C CA . LEU A 1 88 ? -4.056 3.456 2.699 1.00 98.44 88 LEU A CA 1
ATOM 655 C C . LEU A 1 88 ? -3.354 2.599 1.645 1.00 98.44 88 LEU A C 1
ATOM 657 O O . LEU A 1 88 ? -2.470 3.095 0.960 1.00 98.44 88 LEU A O 1
ATOM 661 N N . MET A 1 89 ? -3.727 1.326 1.519 1.00 98.25 89 MET A N 1
ATOM 662 C CA . MET A 1 89 ? -3.025 0.395 0.639 1.00 98.25 89 MET A CA 1
ATOM 663 C C . MET A 1 89 ? -3.137 0.801 -0.833 1.00 98.25 89 MET A C 1
ATOM 665 O O . MET A 1 89 ? -2.119 0.874 -1.517 1.00 98.25 89 MET A O 1
ATOM 669 N N . THR A 1 90 ? -4.331 1.180 -1.297 1.00 98.12 90 THR A N 1
ATOM 670 C CA . THR A 1 90 ? -4.504 1.737 -2.649 1.00 98.12 90 THR A CA 1
ATOM 671 C C . THR A 1 90 ? -3.764 3.064 -2.823 1.00 98.12 90 THR A C 1
ATOM 673 O O . THR A 1 90 ? -3.234 3.336 -3.894 1.00 98.12 90 THR A O 1
ATOM 676 N N . GLY A 1 91 ? -3.671 3.879 -1.769 1.00 97.88 91 GLY A N 1
ATOM 677 C CA . GLY A 1 91 ? -2.918 5.134 -1.783 1.00 97.88 91 GLY A CA 1
ATOM 678 C C . GLY A 1 91 ? -1.408 4.925 -1.881 1.00 97.88 91 GLY A C 1
ATOM 679 O O . GLY A 1 91 ? -0.733 5.674 -2.579 1.00 97.88 91 GLY A O 1
ATOM 680 N N . LEU A 1 92 ? -0.871 3.878 -1.248 1.00 97.88 92 LEU A N 1
ATOM 681 C CA . LEU A 1 92 ? 0.523 3.469 -1.428 1.00 97.88 92 LEU A CA 1
ATOM 682 C C . LEU A 1 92 ? 0.772 3.007 -2.870 1.00 97.88 92 LEU A C 1
ATOM 684 O O . LEU A 1 92 ? 1.769 3.405 -3.463 1.00 97.88 92 LEU A O 1
ATOM 688 N N . MET A 1 93 ? -0.152 2.237 -3.453 1.00 97.12 93 MET A N 1
ATOM 689 C CA . MET A 1 93 ? -0.074 1.783 -4.850 1.00 97.12 93 MET A CA 1
ATOM 690 C C . MET A 1 93 ? -0.071 2.946 -5.835 1.00 97.12 93 MET A C 1
ATOM 692 O O . MET A 1 93 ? 0.834 3.041 -6.664 1.00 97.12 93 MET A O 1
ATOM 696 N N . ALA A 1 94 ? -1.031 3.857 -5.700 1.00 97.12 94 ALA A N 1
ATOM 697 C CA . ALA A 1 94 ? -1.161 5.025 -6.560 1.00 97.12 94 ALA A CA 1
ATOM 698 C C . ALA A 1 94 ? -0.043 6.056 -6.345 1.00 97.12 94 ALA A C 1
ATOM 700 O O . ALA A 1 94 ? 0.434 6.673 -7.292 1.00 97.12 94 ALA A O 1
ATOM 701 N N . GLY A 1 95 ? 0.378 6.251 -5.094 1.00 96.50 95 GLY A N 1
ATOM 702 C CA . GLY A 1 95 ? 1.306 7.309 -4.713 1.00 96.50 95 GLY A CA 1
ATOM 703 C C . GLY A 1 95 ? 2.777 6.928 -4.821 1.00 96.50 95 GLY A C 1
ATOM 704 O O . GLY A 1 95 ? 3.592 7.783 -5.140 1.00 96.50 95 GLY A O 1
ATOM 705 N N . PHE A 1 96 ? 3.145 5.671 -4.563 1.00 95.69 96 PHE A N 1
ATOM 706 C CA . PHE A 1 96 ? 4.546 5.251 -4.613 1.00 95.69 96 PHE A CA 1
ATOM 707 C C . PHE A 1 96 ? 4.980 4.814 -6.012 1.00 95.69 96 PHE A C 1
ATOM 709 O O . PHE A 1 96 ? 6.091 5.137 -6.422 1.00 95.69 96 PHE A O 1
ATOM 716 N N . MET A 1 97 ? 4.136 4.094 -6.761 1.00 93.19 97 MET A N 1
ATOM 717 C CA . MET A 1 97 ? 4.552 3.525 -8.052 1.00 93.19 97 MET A CA 1
ATOM 718 C C . MET A 1 97 ? 5.004 4.544 -9.107 1.00 93.19 97 MET A C 1
ATOM 720 O O . MET A 1 97 ? 5.925 4.212 -9.853 1.00 93.19 97 MET A O 1
ATOM 724 N N . PRO A 1 98 ? 4.435 5.761 -9.193 1.00 93.62 98 PRO A N 1
ATOM 725 C CA . PRO A 1 98 ? 4.940 6.765 -10.125 1.00 93.62 98 PRO A CA 1
ATOM 726 C C . PRO A 1 98 ? 6.304 7.346 -9.729 1.00 93.62 98 PRO A C 1
ATOM 728 O O . PRO A 1 98 ? 7.000 7.856 -10.600 1.00 93.62 98 PRO A O 1
ATOM 731 N N . ILE A 1 99 ? 6.720 7.258 -8.457 1.00 94.19 99 ILE A N 1
ATOM 732 C CA . ILE A 1 99 ? 7.940 7.923 -7.964 1.00 94.19 99 ILE A CA 1
ATOM 733 C C . ILE A 1 99 ? 9.216 7.385 -8.640 1.00 94.19 99 ILE A C 1
ATOM 735 O O . ILE A 1 99 ? 9.992 8.200 -9.145 1.00 94.19 99 ILE A O 1
ATOM 739 N N . PRO A 1 100 ? 9.491 6.061 -8.694 1.00 89.88 100 PRO A N 1
ATOM 740 C CA . PRO A 1 100 ? 10.695 5.559 -9.357 1.00 89.88 100 PRO A CA 1
ATOM 741 C C . PRO A 1 100 ? 10.825 5.957 -10.840 1.00 89.88 100 PRO A C 1
ATOM 743 O O . PRO A 1 100 ? 11.904 6.435 -11.219 1.00 89.88 100 PRO A O 1
ATOM 746 N N . PRO A 1 101 ? 9.792 5.810 -11.703 1.00 88.94 101 PRO A N 1
ATOM 747 C CA . PRO A 1 101 ? 9.915 6.226 -13.093 1.00 88.94 101 PRO A CA 1
ATOM 748 C C . PRO A 1 101 ? 10.090 7.741 -13.226 1.00 88.94 101 PRO A C 1
ATOM 750 O O . PRO A 1 101 ? 10.977 8.146 -13.971 1.00 88.94 101 PRO A O 1
ATOM 753 N N . THR A 1 102 ? 9.362 8.583 -12.480 1.00 90.88 102 THR A N 1
ATOM 754 C CA . THR A 1 102 ? 9.544 10.045 -12.572 1.00 90.88 102 THR A CA 1
ATOM 755 C C . THR A 1 102 ? 10.947 10.464 -12.134 1.00 90.88 102 THR A C 1
ATOM 757 O O . THR A 1 102 ? 11.649 11.144 -12.883 1.00 90.88 102 THR A O 1
ATOM 760 N N . ALA A 1 103 ? 11.411 9.978 -10.977 1.00 90.62 103 ALA A N 1
ATOM 761 C CA . ALA A 1 103 ? 12.706 10.357 -10.414 1.00 90.62 103 ALA A CA 1
ATOM 762 C C . ALA A 1 103 ? 13.881 9.934 -11.312 1.00 90.62 103 ALA A C 1
ATOM 764 O O . ALA A 1 103 ? 14.779 10.729 -11.578 1.00 90.62 103 ALA A O 1
ATOM 765 N N . SER A 1 104 ? 13.853 8.708 -11.847 1.00 88.62 104 SER A N 1
ATOM 766 C CA . SER A 1 104 ? 14.898 8.209 -12.763 1.00 88.62 104 SER A CA 1
ATOM 767 C C . SER A 1 104 ? 14.942 8.935 -14.117 1.00 88.62 104 SER A C 1
ATOM 769 O O . SER A 1 104 ? 15.924 8.823 -14.856 1.00 88.62 104 SER A O 1
ATOM 771 N N . ARG A 1 105 ? 13.888 9.686 -14.452 1.00 87.94 105 ARG A N 1
ATOM 772 C CA . ARG A 1 105 ? 13.747 10.443 -15.705 1.00 87.94 105 ARG A CA 1
ATOM 773 C C . ARG A 1 105 ? 13.869 11.954 -15.503 1.00 87.94 105 ARG A C 1
ATOM 775 O O . ARG A 1 105 ? 13.651 12.701 -16.448 1.00 87.94 105 ARG A O 1
ATOM 782 N N . GLY A 1 106 ? 14.242 12.399 -14.300 1.00 90.19 106 GLY A N 1
ATOM 783 C CA . GLY A 1 106 ? 14.389 13.820 -13.972 1.00 90.19 106 GLY A CA 1
ATOM 784 C C . GLY A 1 106 ? 13.062 14.582 -13.898 1.00 90.19 106 GLY A C 1
ATOM 785 O O . GLY A 1 106 ? 13.067 15.808 -13.857 1.00 90.19 106 GLY A O 1
ATOM 786 N N . VAL A 1 107 ? 11.931 13.873 -13.871 1.00 91.75 107 VAL A N 1
ATOM 787 C CA . VAL A 1 107 ? 10.601 14.458 -13.685 1.00 91.75 107 VAL A CA 1
ATOM 788 C C . VAL A 1 107 ? 10.331 14.568 -12.187 1.00 91.75 107 VAL A C 1
ATOM 790 O O . VAL A 1 107 ? 10.583 13.629 -11.425 1.00 91.75 107 VAL A O 1
ATOM 793 N N . PHE A 1 108 ? 9.815 15.717 -11.750 1.00 91.69 108 PHE A N 1
ATOM 794 C CA . PHE A 1 108 ? 9.469 15.930 -10.348 1.00 91.69 108 PHE A CA 1
ATOM 795 C C . PHE A 1 108 ? 8.416 14.897 -9.893 1.00 91.69 108 PHE A C 1
ATOM 797 O O . PHE A 1 108 ? 7.370 14.790 -10.530 1.00 91.69 108 PHE A O 1
ATOM 804 N N . PRO A 1 109 ? 8.651 14.128 -8.811 1.00 93.00 109 PRO A N 1
ATOM 805 C CA . PRO A 1 109 ? 7.749 13.063 -8.373 1.00 93.00 109 PRO A CA 1
ATOM 806 C C . PRO A 1 109 ? 6.525 13.634 -7.642 1.00 93.00 109 PRO A C 1
ATOM 808 O O . PRO A 1 109 ? 6.423 13.551 -6.416 1.00 93.00 109 PRO A O 1
ATOM 811 N N . SER A 1 110 ? 5.583 14.226 -8.380 1.00 94.31 110 SER A N 1
ATOM 812 C CA . SER A 1 110 ? 4.441 14.936 -7.787 1.00 94.31 110 SER A CA 1
ATOM 813 C C . SER A 1 110 ? 3.553 14.022 -6.929 1.00 94.31 110 SER A C 1
ATOM 815 O O . SER A 1 110 ? 3.057 14.448 -5.884 1.00 94.31 110 SER A O 1
ATOM 817 N N . SER A 1 111 ? 3.439 12.744 -7.312 1.00 95.31 111 SER A N 1
ATOM 818 C CA . SER A 1 111 ? 2.699 11.680 -6.611 1.00 95.31 111 SER A CA 1
ATOM 819 C C . SER A 1 111 ? 3.088 11.512 -5.138 1.00 95.31 111 SER A C 1
ATOM 821 O O . SER A 1 111 ? 2.233 11.177 -4.312 1.00 95.31 111 SER A O 1
ATOM 823 N N . LEU A 1 112 ? 4.344 11.812 -4.779 1.00 95.69 112 LEU A N 1
ATOM 824 C CA . LEU A 1 112 ? 4.815 11.809 -3.393 1.00 95.69 112 LEU A CA 1
ATOM 825 C C . LEU A 1 112 ? 3.988 12.770 -2.528 1.00 95.69 112 LEU A C 1
ATOM 827 O O . LEU A 1 112 ? 3.555 12.417 -1.432 1.00 95.69 112 LEU A O 1
ATOM 831 N N . PHE A 1 113 ? 3.755 13.978 -3.034 1.00 94.81 113 PHE A N 1
ATOM 832 C CA . PHE A 1 113 ? 3.099 15.056 -2.298 1.00 94.81 113 PHE A CA 1
ATOM 833 C C . PHE A 1 113 ? 1.591 15.089 -2.523 1.00 94.81 113 PHE A C 1
ATOM 835 O O . PHE A 1 113 ? 0.850 15.477 -1.624 1.00 94.81 113 PHE A O 1
ATOM 842 N N . SER A 1 114 ? 1.135 14.680 -3.705 1.00 93.94 114 SER A N 1
ATOM 843 C CA . SER A 1 114 ? -0.266 14.786 -4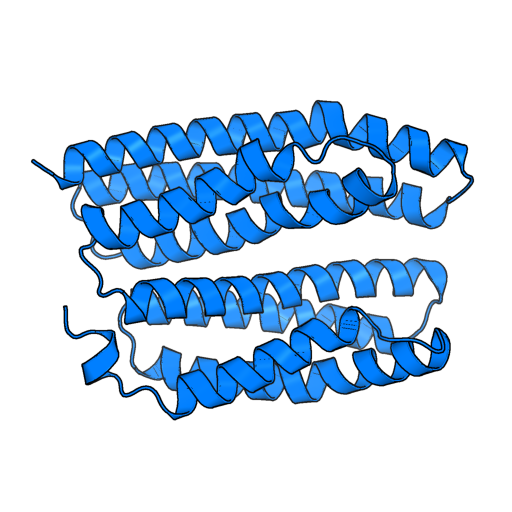.105 1.00 93.94 114 SER A CA 1
ATOM 844 C C . SER A 1 114 ? -1.103 13.555 -3.740 1.00 93.94 114 SER A C 1
ATOM 846 O O . SER A 1 114 ? -2.316 13.673 -3.581 1.00 93.94 114 SER A O 1
ATOM 848 N N . VAL A 1 115 ? -0.472 12.389 -3.547 1.00 96.81 115 VAL A N 1
ATOM 849 C CA . VAL A 1 115 ? -1.162 11.127 -3.228 1.00 96.81 115 VAL A CA 1
ATOM 850 C C . VAL A 1 115 ? -0.556 10.444 -2.004 1.00 96.81 115 VAL A C 1
ATOM 852 O O . VAL A 1 115 ? -1.254 10.241 -1.008 1.00 96.81 115 VAL A O 1
ATOM 855 N N . LEU A 1 116 ? 0.742 10.119 -2.037 1.00 97.50 116 LEU A N 1
ATOM 856 C CA . LEU A 1 116 ? 1.371 9.261 -1.029 1.00 97.50 116 LEU A CA 1
ATOM 857 C C . LEU A 1 116 ? 1.323 9.877 0.376 1.00 97.50 116 LEU A C 1
ATOM 859 O O . LEU A 1 116 ? 0.789 9.264 1.304 1.00 97.50 116 LEU A O 1
ATOM 863 N N . LEU A 1 117 ? 1.851 11.094 0.537 1.00 96.81 117 LEU A N 1
ATOM 864 C CA . LEU A 1 117 ? 1.861 11.791 1.823 1.00 96.81 117 LEU A CA 1
ATOM 865 C C . LEU A 1 117 ? 0.442 12.047 2.360 1.00 96.81 117 LEU A C 1
ATOM 867 O O . LEU A 1 117 ? 0.193 11.672 3.509 1.00 96.81 117 LEU A O 1
ATOM 871 N N . PRO A 1 118 ? -0.516 12.592 1.578 1.00 97.00 118 PRO A N 1
ATOM 872 C CA . PRO A 1 118 ? -1.902 12.729 2.018 1.00 97.00 118 PRO A CA 1
ATOM 873 C C . PRO A 1 118 ? -2.516 11.417 2.507 1.00 97.00 118 PRO A C 1
ATOM 875 O O . PRO A 1 118 ? -3.151 11.405 3.559 1.00 97.00 118 PRO A O 1
ATOM 878 N N . CYS A 1 119 ? -2.287 10.300 1.812 1.00 97.56 119 CYS A N 1
ATOM 879 C CA . CYS A 1 119 ? -2.830 9.001 2.211 1.00 97.56 119 CYS A CA 1
ATOM 880 C C . CYS A 1 119 ? -2.215 8.484 3.517 1.00 97.56 119 CYS A C 1
ATOM 882 O O . CYS A 1 119 ? -2.940 8.032 4.405 1.00 97.56 119 CYS A O 1
ATOM 884 N N . VAL A 1 120 ? -0.891 8.571 3.672 1.00 98.12 120 VAL A N 1
ATOM 885 C CA . VAL A 1 120 ? -0.207 8.122 4.897 1.00 98.12 120 VAL A CA 1
ATOM 886 C C . VAL A 1 120 ? -0.619 8.984 6.092 1.00 98.12 120 VAL A C 1
ATOM 888 O O . VAL A 1 120 ? -0.978 8.455 7.147 1.00 98.12 120 VAL A O 1
ATOM 891 N N . LEU A 1 121 ? -0.639 10.308 5.927 1.00 97.50 121 LEU A N 1
ATOM 892 C CA . LEU A 1 121 ? -1.084 11.236 6.968 1.00 97.50 121 LEU A CA 1
ATOM 893 C C . LEU A 1 121 ? -2.567 11.035 7.293 1.00 97.50 121 LEU A C 1
ATOM 895 O O . LEU A 1 121 ? -2.941 10.990 8.466 1.00 97.50 121 LEU A O 1
ATOM 899 N N . GLY A 1 122 ? -3.402 10.839 6.273 1.00 97.00 122 GLY A N 1
ATOM 900 C CA . GLY A 1 122 ? -4.819 10.523 6.412 1.00 97.00 122 GLY A CA 1
ATOM 901 C C . GLY A 1 122 ? -5.059 9.264 7.212 1.00 97.00 122 GLY A C 1
ATOM 902 O O . GLY A 1 122 ? -5.878 9.265 8.124 1.00 97.00 122 GLY A O 1
ATOM 903 N N . TYR A 1 123 ? -4.284 8.219 6.950 1.00 98.06 123 TYR A N 1
ATOM 904 C CA . TYR A 1 123 ? -4.356 6.970 7.691 1.00 98.06 123 TYR A CA 1
ATOM 905 C C . TYR A 1 123 ? -3.975 7.142 9.162 1.00 98.06 123 TYR A C 1
ATOM 907 O O . TYR A 1 123 ? -4.697 6.669 10.049 1.00 98.06 123 TYR A O 1
ATOM 915 N N . VAL A 1 124 ? -2.889 7.862 9.451 1.00 97.69 124 VAL A N 1
ATOM 916 C CA . VAL A 1 124 ? -2.493 8.151 10.835 1.00 97.69 124 VAL A CA 1
ATOM 917 C C . VAL A 1 124 ? -3.586 8.962 11.537 1.00 97.69 124 VAL A C 1
ATOM 919 O O . VAL A 1 124 ? -4.028 8.578 12.618 1.00 97.69 124 VAL A O 1
ATOM 922 N N . LEU A 1 125 ? -4.102 10.026 10.916 1.00 96.19 125 LEU A N 1
ATOM 923 C CA . LEU A 1 125 ? -5.173 10.853 11.484 1.00 96.19 125 LEU A CA 1
ATOM 924 C C . LEU A 1 125 ? -6.475 10.068 11.686 1.00 96.19 125 LEU A C 1
ATOM 926 O O . LEU A 1 125 ? -7.083 10.142 12.759 1.00 96.19 125 LEU A O 1
ATOM 930 N N . ALA A 1 126 ? -6.890 9.282 10.694 1.00 96.00 126 ALA A N 1
ATOM 931 C CA . ALA A 1 126 ? -8.088 8.459 10.749 1.00 96.00 126 ALA A CA 1
ATOM 932 C C . ALA A 1 126 ? -7.986 7.432 11.871 1.00 96.00 126 ALA A C 1
ATOM 934 O O . ALA A 1 126 ? -8.859 7.385 12.733 1.00 96.00 126 ALA A O 1
ATOM 935 N N . THR A 1 127 ? -6.903 6.655 11.923 1.00 95.56 127 THR A N 1
ATOM 936 C CA . THR A 1 127 ? -6.735 5.622 12.953 1.00 95.56 127 THR A CA 1
ATOM 937 C C . THR A 1 127 ? -6.603 6.217 14.351 1.00 95.56 127 THR A C 1
ATOM 939 O O . THR A 1 127 ? -7.138 5.650 15.299 1.00 95.56 127 THR A O 1
ATOM 942 N N . ARG A 1 128 ? -5.966 7.381 14.505 1.00 94.31 128 ARG A N 1
ATOM 943 C CA . ARG A 1 128 ? -5.621 7.935 15.822 1.00 94.31 128 ARG A CA 1
ATOM 944 C C . ARG A 1 128 ? -6.633 8.895 16.394 1.00 94.31 128 ARG A C 1
ATOM 946 O O . ARG A 1 128 ? -7.005 8.765 17.556 1.00 94.31 128 ARG A O 1
ATOM 953 N N . ALA A 1 129 ? -7.089 9.842 15.591 1.00 91.38 129 ALA A N 1
ATOM 954 C CA . ALA A 1 129 ? -8.060 10.832 16.027 1.00 91.38 129 ALA A CA 1
ATOM 955 C C . ALA A 1 129 ? -9.500 10.384 15.738 1.00 91.38 129 ALA A C 1
ATOM 957 O O . ALA A 1 129 ? -10.394 10.673 16.535 1.00 91.38 129 ALA A O 1
ATOM 958 N N . GLY A 1 130 ? -9.721 9.675 14.624 1.00 90.19 130 GLY A N 1
ATOM 959 C CA . GLY A 1 130 ? -11.035 9.159 14.232 1.00 90.19 130 GLY A CA 1
ATOM 960 C C . GLY A 1 130 ? -11.412 7.891 14.996 1.00 90.19 130 GLY A C 1
ATOM 961 O O . GLY A 1 130 ? -12.350 7.900 15.786 1.00 90.19 130 GLY A O 1
ATOM 962 N N . LEU A 1 131 ? -10.642 6.821 14.789 1.00 91.62 131 LEU A N 1
ATOM 963 C CA . LEU A 1 131 ? -10.904 5.475 15.312 1.00 91.62 131 LEU A CA 1
ATOM 964 C C . LEU A 1 131 ? -10.318 5.225 16.699 1.00 91.62 131 LEU A C 1
ATOM 966 O O . LEU A 1 131 ? -10.639 4.210 17.313 1.00 91.62 131 LEU A O 1
ATOM 970 N N . ARG A 1 132 ? -9.432 6.110 17.173 1.00 90.31 132 ARG A N 1
ATOM 971 C CA . ARG A 1 132 ? -8.737 5.989 18.468 1.00 90.31 132 ARG A CA 1
ATOM 972 C C . ARG A 1 132 ? -8.049 4.632 18.660 1.00 90.31 132 ARG A C 1
ATOM 974 O O . ARG A 1 132 ? -8.008 4.086 19.753 1.00 90.31 132 ARG A O 1
ATOM 981 N N . SER A 1 133 ? -7.526 4.078 17.574 1.00 91.12 133 SER A N 1
ATOM 982 C CA . SER A 1 133 ? -6.745 2.842 17.560 1.00 91.12 133 SER A CA 1
ATOM 983 C C . SER A 1 133 ? -5.362 3.075 18.157 1.00 91.12 133 SER A C 1
ATOM 985 O O . SER A 1 133 ? -4.778 4.120 17.896 1.00 91.12 133 SER A O 1
ATOM 987 N N . GLY A 1 134 ? -4.804 2.121 18.905 1.00 92.88 134 GLY A N 1
ATOM 988 C CA . GLY A 1 134 ? -3.448 2.205 19.466 1.00 92.88 134 GLY A CA 1
ATOM 989 C C . GLY A 1 134 ? -2.338 2.320 18.404 1.00 92.88 134 GLY A C 1
ATOM 990 O O . GLY A 1 134 ? -2.491 1.849 17.277 1.00 92.88 134 GLY A O 1
ATOM 991 N N . TRP A 1 135 ? -1.184 2.901 18.769 1.00 94.00 135 TRP A N 1
ATOM 992 C CA . TRP A 1 135 ? -0.042 3.106 17.850 1.00 94.00 135 TRP A CA 1
ATOM 993 C C . TRP A 1 135 ? 0.475 1.792 17.247 1.00 94.00 135 TRP A C 1
ATOM 995 O O . TRP A 1 135 ? 0.867 1.747 16.086 1.00 94.00 135 TRP A O 1
ATOM 1005 N N . LYS A 1 136 ? 0.404 0.696 18.015 1.00 94.75 136 LYS A N 1
ATOM 1006 C CA . LYS A 1 136 ? 0.774 -0.651 17.559 1.00 94.75 136 LYS A CA 1
ATOM 1007 C C . LYS A 1 136 ? -0.069 -1.103 16.367 1.00 94.75 136 LYS A C 1
ATOM 1009 O O . LYS A 1 136 ? 0.490 -1.602 15.398 1.00 94.75 136 LYS A O 1
ATOM 1014 N N . LEU A 1 137 ? -1.390 -0.898 16.416 1.00 94.94 137 LEU A N 1
ATOM 1015 C CA . LEU A 1 137 ? -2.288 -1.235 15.309 1.00 94.94 137 LEU A CA 1
ATOM 1016 C C . LEU A 1 137 ? -2.036 -0.329 14.101 1.00 94.94 137 LEU A C 1
ATOM 1018 O O . LEU A 1 137 ? -1.965 -0.824 12.982 1.00 94.94 137 LEU A O 1
ATOM 1022 N N . THR A 1 138 ? -1.854 0.977 14.325 1.00 96.31 138 THR A N 1
ATOM 1023 C CA . THR A 1 138 ? -1.557 1.932 13.249 1.00 96.31 138 THR A CA 1
ATOM 1024 C C . THR A 1 138 ? -0.272 1.550 12.510 1.00 96.31 138 THR A C 1
ATOM 1026 O O . THR A 1 138 ? -0.303 1.395 11.290 1.00 96.31 138 THR A O 1
ATOM 1029 N N . LEU A 1 139 ? 0.834 1.335 13.228 1.00 96.81 139 LEU A N 1
ATOM 1030 C CA . LEU A 1 139 ? 2.126 0.982 12.630 1.00 96.81 139 LEU A CA 1
ATOM 1031 C C . LEU A 1 139 ? 2.109 -0.400 11.974 1.00 96.81 139 LEU A C 1
ATOM 1033 O O . LEU A 1 139 ? 2.640 -0.552 10.877 1.00 96.81 139 LEU A O 1
ATOM 1037 N N . LEU A 1 140 ? 1.467 -1.392 12.600 1.00 97.12 140 LEU A N 1
ATOM 1038 C CA . LEU A 1 140 ? 1.337 -2.721 12.004 1.00 97.12 140 LEU A CA 1
ATOM 1039 C C . LEU A 1 140 ? 0.497 -2.679 10.723 1.00 97.12 140 LEU A C 1
ATOM 1041 O O . LEU A 1 140 ? 0.877 -3.296 9.734 1.00 97.12 140 LEU A O 1
ATOM 1045 N N . GLY A 1 141 ? -0.604 -1.922 10.706 1.00 97.62 141 GLY A N 1
ATOM 1046 C CA . GLY A 1 141 ? -1.407 -1.726 9.499 1.00 97.62 141 GLY A CA 1
ATOM 1047 C C . GLY A 1 141 ? -0.624 -1.018 8.390 1.00 97.62 141 GLY A C 1
ATOM 1048 O O . GLY A 1 141 ? -0.673 -1.458 7.246 1.00 97.62 141 GLY A O 1
ATOM 1049 N N . LEU A 1 142 ? 0.197 -0.014 8.726 1.00 98.12 142 LEU A N 1
ATOM 1050 C CA . LEU A 1 142 ? 1.084 0.638 7.757 1.00 98.12 142 LEU A CA 1
ATOM 1051 C C . LEU A 1 142 ? 2.117 -0.338 7.181 1.00 98.12 142 LEU A C 1
ATOM 1053 O O . LEU A 1 142 ? 2.286 -0.408 5.967 1.00 98.12 142 LEU A O 1
ATOM 1057 N N . ALA A 1 143 ? 2.763 -1.129 8.037 1.00 98.12 143 ALA A N 1
ATOM 1058 C CA . ALA A 1 143 ? 3.743 -2.126 7.616 1.00 98.12 143 ALA A CA 1
ATOM 1059 C C . ALA A 1 143 ? 3.121 -3.251 6.765 1.00 98.12 143 ALA A C 1
ATOM 1061 O O . ALA A 1 143 ? 3.742 -3.727 5.814 1.00 98.12 143 ALA A O 1
ATOM 1062 N N . THR A 1 144 ? 1.876 -3.629 7.071 1.00 98.38 144 THR A N 1
ATOM 1063 C CA . THR A 1 144 ? 1.088 -4.608 6.304 1.00 98.38 144 THR A CA 1
ATOM 1064 C C . THR A 1 144 ? 0.705 -4.050 4.933 1.00 98.38 144 THR A C 1
ATOM 1066 O O . THR A 1 144 ? 0.886 -4.723 3.922 1.00 98.38 144 THR A O 1
ATOM 1069 N N . ALA A 1 145 ? 0.231 -2.802 4.874 1.00 98.38 145 ALA A N 1
ATOM 1070 C CA . ALA A 1 145 ? -0.072 -2.125 3.616 1.00 98.38 145 ALA A CA 1
ATOM 1071 C C . ALA A 1 145 ? 1.189 -1.960 2.751 1.00 98.38 145 ALA A C 1
ATOM 1073 O O . ALA A 1 145 ? 1.130 -2.147 1.539 1.00 98.38 145 ALA A O 1
ATOM 1074 N N . TRP A 1 146 ? 2.340 -1.685 3.375 1.00 98.06 146 TRP A N 1
ATOM 1075 C CA . TRP A 1 146 ? 3.631 -1.637 2.689 1.00 98.06 146 TRP A CA 1
ATOM 1076 C C . TRP A 1 146 ? 4.046 -2.999 2.120 1.00 98.06 146 TRP A C 1
ATOM 1078 O O . TRP A 1 146 ? 4.526 -3.064 0.993 1.00 98.06 146 TRP A O 1
ATOM 1088 N N . ALA A 1 147 ? 3.804 -4.099 2.841 1.00 97.94 147 ALA A N 1
ATOM 1089 C CA . ALA A 1 147 ? 4.036 -5.444 2.310 1.00 97.94 147 ALA A CA 1
ATOM 1090 C C . ALA A 1 147 ? 3.177 -5.715 1.061 1.00 97.94 147 ALA A C 1
ATOM 1092 O O . ALA A 1 147 ? 3.698 -6.170 0.044 1.00 97.94 147 ALA A O 1
ATOM 1093 N N . GLY A 1 148 ? 1.893 -5.341 1.103 1.00 97.62 148 GLY A N 1
ATOM 1094 C CA . GLY A 1 148 ? 1.011 -5.390 -0.065 1.00 97.62 148 GLY A CA 1
ATOM 1095 C C . GLY A 1 148 ? 1.515 -4.524 -1.223 1.00 97.62 148 GLY A C 1
ATOM 1096 O O . GLY A 1 148 ? 1.551 -4.982 -2.363 1.00 97.62 148 GLY A O 1
ATOM 1097 N N . GLN A 1 149 ? 1.982 -3.307 -0.936 1.00 96.62 149 GLN A N 1
ATOM 1098 C CA . GLN A 1 149 ? 2.557 -2.412 -1.940 1.00 96.62 149 GLN A CA 1
ATOM 1099 C C . GLN A 1 149 ? 3.801 -3.003 -2.612 1.00 96.62 149 GLN A C 1
ATOM 1101 O O . GLN A 1 149 ? 3.966 -2.898 -3.827 1.00 96.62 149 GLN A O 1
ATOM 1106 N N . LEU A 1 150 ? 4.673 -3.653 -1.844 1.00 95.94 150 LEU A N 1
ATOM 1107 C CA . LEU A 1 150 ? 5.834 -4.335 -2.401 1.00 95.94 150 LEU A CA 1
ATOM 1108 C C . LEU A 1 150 ? 5.404 -5.493 -3.312 1.00 95.94 150 LEU A C 1
ATOM 1110 O O . LEU A 1 150 ? 5.957 -5.622 -4.399 1.00 95.94 150 LEU A O 1
ATOM 1114 N N . SER A 1 151 ? 4.372 -6.267 -2.958 1.00 96.12 151 SER A N 1
ATOM 1115 C CA . SER A 1 151 ? 3.794 -7.263 -3.875 1.00 96.12 151 SER A CA 1
ATOM 1116 C C . SER A 1 151 ? 3.233 -6.631 -5.157 1.00 96.12 151 SER A C 1
ATOM 1118 O O . SER A 1 151 ? 3.485 -7.146 -6.244 1.00 96.12 151 SER A O 1
ATOM 1120 N N . PHE A 1 152 ? 2.547 -5.484 -5.073 1.00 95.56 152 PHE A N 1
ATOM 1121 C CA . PHE A 1 152 ? 2.083 -4.750 -6.260 1.00 95.56 152 PHE A CA 1
ATOM 1122 C C . PHE A 1 152 ? 3.250 -4.345 -7.171 1.00 95.56 152 PHE A C 1
ATOM 1124 O O . PHE A 1 152 ? 3.247 -4.642 -8.367 1.00 95.56 152 PHE A O 1
ATOM 1131 N N . MET A 1 153 ? 4.286 -3.735 -6.590 1.00 94.19 153 MET A N 1
ATOM 1132 C CA . MET A 1 153 ? 5.495 -3.324 -7.304 1.00 94.19 153 MET A CA 1
ATOM 1133 C C . MET A 1 153 ? 6.173 -4.511 -7.997 1.00 94.19 153 MET A C 1
ATOM 1135 O O . MET A 1 153 ? 6.569 -4.411 -9.156 1.00 94.19 153 MET A O 1
ATOM 1139 N N . MET A 1 154 ? 6.260 -5.654 -7.316 1.00 92.31 154 MET A N 1
ATOM 1140 C CA . MET A 1 154 ? 6.841 -6.888 -7.848 1.00 92.31 154 MET A CA 1
ATOM 1141 C C . MET A 1 154 ? 6.021 -7.479 -8.998 1.00 92.31 154 MET A C 1
ATOM 1143 O O . MET A 1 154 ? 6.599 -7.996 -9.957 1.00 92.31 154 MET A O 1
ATOM 1147 N N . GLY A 1 155 ? 4.690 -7.384 -8.936 1.00 92.94 155 GLY A N 1
ATOM 1148 C CA . GLY A 1 155 ? 3.801 -7.754 -10.038 1.00 92.94 155 GLY A CA 1
ATOM 1149 C C . GLY A 1 155 ? 4.048 -6.899 -11.284 1.00 92.94 155 GLY A C 1
ATOM 1150 O O . GLY A 1 155 ? 4.223 -7.433 -12.383 1.00 92.94 155 GLY A O 1
ATOM 1151 N N . ILE A 1 156 ? 4.169 -5.577 -11.117 1.00 91.38 156 ILE A N 1
ATOM 1152 C CA . ILE A 1 156 ? 4.489 -4.648 -12.215 1.00 91.38 156 ILE A CA 1
ATOM 1153 C C . ILE A 1 156 ? 5.885 -4.929 -12.781 1.00 91.38 156 ILE A C 1
ATOM 1155 O O . ILE A 1 156 ? 6.044 -5.083 -13.992 1.00 91.38 156 ILE A O 1
ATOM 1159 N N . ALA A 1 157 ? 6.893 -5.063 -11.920 1.00 88.88 157 ALA A N 1
ATOM 1160 C CA . ALA A 1 157 ? 8.265 -5.322 -12.344 1.00 88.88 157 ALA A CA 1
ATOM 1161 C C . ALA A 1 157 ? 8.400 -6.672 -13.074 1.00 88.88 157 ALA A C 1
ATOM 1163 O O . ALA A 1 157 ? 9.099 -6.767 -14.082 1.00 88.88 157 ALA A O 1
ATOM 1164 N N . SER A 1 158 ? 7.673 -7.702 -12.626 1.00 89.50 158 SER A N 1
ATOM 1165 C CA . SER A 1 158 ? 7.612 -8.988 -13.332 1.00 89.50 158 SER A CA 1
ATOM 1166 C C . SER A 1 158 ? 6.947 -8.838 -14.705 1.00 89.50 158 SER A C 1
ATOM 1168 O O . SER A 1 158 ? 7.404 -9.442 -15.666 1.00 89.50 158 SER A O 1
ATOM 1170 N N . THR A 1 159 ? 5.922 -7.987 -14.831 1.00 89.31 159 THR A N 1
ATOM 1171 C CA . THR A 1 159 ? 5.269 -7.687 -16.122 1.00 89.31 159 THR A CA 1
ATOM 1172 C C . THR A 1 159 ? 6.247 -7.074 -17.120 1.00 89.31 159 THR A C 1
ATOM 1174 O O . THR A 1 159 ? 6.303 -7.514 -18.265 1.00 89.31 159 THR A O 1
ATOM 1177 N N . HIS A 1 160 ? 7.070 -6.122 -16.676 1.00 85.50 160 HIS A N 1
ATOM 1178 C CA . HIS A 1 160 ? 8.126 -5.547 -17.508 1.00 85.50 160 HIS A CA 1
ATOM 1179 C C . HIS A 1 160 ? 9.107 -6.617 -18.008 1.00 85.50 160 HIS A C 1
ATOM 1181 O O . HIS A 1 160 ? 9.362 -6.710 -19.204 1.00 85.50 160 HIS A O 1
ATOM 1187 N N . ARG A 1 161 ? 9.594 -7.485 -17.111 1.00 85.06 161 ARG A N 1
ATOM 1188 C CA . ARG A 1 161 ? 10.525 -8.568 -17.469 1.00 85.06 161 ARG A CA 1
ATOM 1189 C C . ARG A 1 161 ? 9.908 -9.605 -18.415 1.00 85.06 161 ARG A C 1
ATOM 1191 O O . ARG A 1 161 ? 10.609 -10.145 -19.266 1.00 85.06 161 ARG A O 1
ATOM 1198 N N . ILE A 1 162 ? 8.601 -9.867 -18.325 1.00 86.38 162 ILE A N 1
ATOM 1199 C CA . ILE A 1 162 ? 7.893 -10.711 -19.306 1.00 86.38 162 ILE A CA 1
ATOM 1200 C C . ILE A 1 162 ? 7.965 -10.082 -20.703 1.00 86.38 162 ILE A C 1
ATOM 1202 O O . ILE A 1 162 ? 8.184 -10.804 -21.675 1.00 86.38 162 ILE A O 1
ATOM 1206 N N . MET A 1 163 ? 7.810 -8.758 -20.805 1.00 82.56 163 MET A N 1
ATOM 1207 C CA . MET A 1 163 ? 7.869 -8.039 -22.081 1.00 82.56 163 MET A CA 1
ATOM 1208 C C . MET A 1 163 ? 9.286 -8.020 -22.672 1.00 82.56 163 MET A C 1
ATOM 1210 O O . MET A 1 163 ? 9.428 -8.218 -23.877 1.00 82.56 163 MET A O 1
ATOM 1214 N N . THR A 1 164 ? 10.320 -7.839 -21.842 1.00 81.44 164 THR A N 1
ATOM 1215 C CA . THR A 1 164 ? 11.711 -7.682 -22.308 1.00 81.44 164 THR A CA 1
ATOM 1216 C C . THR A 1 164 ? 12.466 -9.001 -22.482 1.00 81.44 164 THR A C 1
ATOM 1218 O O . THR A 1 164 ? 13.182 -9.174 -23.460 1.00 81.44 164 THR A O 1
ATOM 1221 N N . GLU A 1 165 ? 12.327 -9.945 -21.548 1.00 78.25 165 GLU A N 1
ATOM 1222 C CA . GLU A 1 165 ? 13.149 -11.169 -21.491 1.00 78.25 165 GLU A CA 1
ATOM 1223 C C . GLU A 1 165 ? 12.367 -12.449 -21.797 1.00 78.25 165 GLU A C 1
ATOM 1225 O O . GLU A 1 165 ? 12.967 -13.488 -22.063 1.00 78.25 165 GLU A O 1
ATOM 1230 N N . ARG A 1 166 ? 11.027 -12.399 -21.770 1.00 67.62 166 ARG A N 1
ATOM 1231 C CA . ARG A 1 166 ? 10.128 -13.526 -22.097 1.00 67.62 166 ARG A CA 1
ATOM 1232 C C . ARG A 1 166 ? 10.383 -14.814 -21.291 1.00 67.62 166 ARG A C 1
ATOM 1234 O O . ARG A 1 166 ? 10.119 -15.917 -21.765 1.00 67.62 166 ARG A O 1
ATOM 1241 N N . GLY A 1 167 ? 10.848 -14.692 -20.047 1.00 75.56 167 GLY A N 1
ATOM 1242 C CA . GLY A 1 167 ? 11.085 -15.831 -19.152 1.00 75.56 167 GLY A CA 1
ATOM 1243 C C . GLY A 1 167 ? 9.823 -16.320 -18.425 1.00 75.56 167 GLY A C 1
ATOM 1244 O O . GLY A 1 167 ? 9.119 -15.534 -17.787 1.00 75.56 167 GLY A O 1
ATOM 1245 N N . ILE A 1 168 ? 9.574 -17.638 -18.428 1.00 82.75 168 ILE A N 1
ATOM 1246 C CA . ILE A 1 168 ? 8.419 -18.260 -17.740 1.00 82.75 168 ILE A CA 1
ATOM 1247 C C . ILE A 1 168 ? 8.411 -18.004 -16.224 1.00 82.75 168 ILE A C 1
ATOM 1249 O O . ILE A 1 168 ? 7.352 -17.920 -15.600 1.00 82.75 168 ILE A O 1
ATOM 1253 N N . VAL A 1 169 ? 9.596 -17.816 -15.634 1.00 83.19 169 VAL A N 1
ATOM 1254 C CA . VAL A 1 169 ? 9.761 -17.523 -14.207 1.00 83.19 169 VAL A CA 1
ATOM 1255 C C . VAL A 1 169 ? 9.107 -16.189 -13.822 1.00 83.19 169 VAL A C 1
ATOM 1257 O O . VAL A 1 169 ? 8.470 -16.090 -12.772 1.00 83.19 169 VAL A O 1
ATOM 1260 N N . PHE A 1 170 ? 9.158 -15.189 -14.709 1.00 85.88 170 PHE A N 1
ATOM 1261 C CA . PHE A 1 170 ? 8.530 -13.889 -14.482 1.00 85.88 170 PHE A CA 1
ATOM 1262 C C . PHE A 1 170 ? 7.007 -13.974 -14.576 1.00 85.88 170 PHE A C 1
ATOM 1264 O O . PHE A 1 170 ? 6.323 -13.314 -13.800 1.00 85.88 170 PHE A O 1
ATOM 1271 N N . LEU A 1 171 ? 6.464 -14.831 -15.449 1.00 89.44 171 LEU A N 1
ATOM 1272 C CA . LEU A 1 171 ? 5.021 -15.083 -15.519 1.00 89.44 171 LEU A CA 1
ATOM 1273 C C . LEU A 1 171 ? 4.497 -15.729 -14.233 1.00 89.44 171 LEU A C 1
ATOM 1275 O O . LEU A 1 171 ? 3.470 -15.308 -13.698 1.00 89.44 171 LEU A O 1
ATOM 1279 N N . TYR A 1 172 ? 5.213 -16.728 -13.715 1.00 89.06 172 TYR A N 1
ATOM 1280 C CA . TYR A 1 172 ? 4.882 -17.339 -12.430 1.00 89.06 172 TYR A CA 1
ATOM 1281 C C . TYR A 1 172 ? 4.926 -16.308 -11.295 1.00 89.06 172 TYR A C 1
ATOM 1283 O O . TYR A 1 172 ? 3.939 -16.148 -10.572 1.00 89.06 172 TYR A O 1
ATOM 1291 N N . SER A 1 173 ? 6.033 -15.563 -11.191 1.00 89.00 173 SER A N 1
ATOM 1292 C CA . SER A 1 173 ? 6.210 -14.501 -10.197 1.00 89.00 173 SER A CA 1
ATOM 1293 C C . SER A 1 173 ? 5.068 -13.492 -10.254 1.00 89.00 173 SER A C 1
ATOM 1295 O O . SER A 1 173 ? 4.411 -13.251 -9.247 1.00 89.00 173 SER A O 1
ATOM 1297 N N . GLN A 1 174 ? 4.762 -12.962 -11.439 1.00 92.44 174 GLN A N 1
ATOM 1298 C CA . GLN A 1 174 ? 3.720 -11.959 -11.634 1.00 92.44 174 GLN A CA 1
ATOM 1299 C C . GLN A 1 174 ? 2.373 -12.420 -11.057 1.00 92.44 174 GLN A C 1
ATOM 1301 O O . GLN A 1 174 ? 1.778 -11.726 -10.232 1.00 92.44 174 GLN A O 1
ATOM 1306 N N . ARG A 1 175 ? 1.924 -13.626 -11.427 1.00 93.25 175 ARG A N 1
ATOM 1307 C CA . 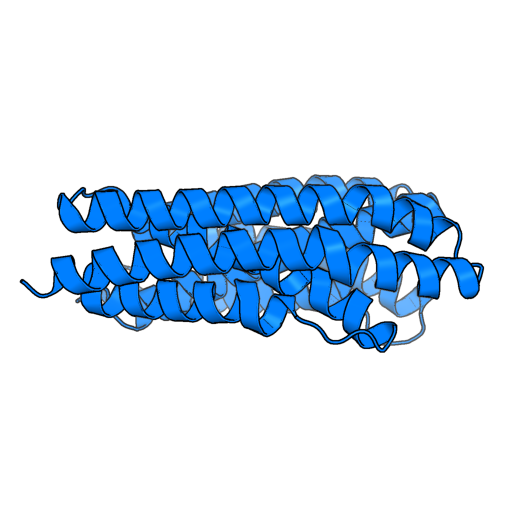ARG A 1 175 ? 0.647 -14.193 -10.964 1.00 93.25 175 ARG A CA 1
ATOM 1308 C C . ARG A 1 175 ? 0.610 -14.359 -9.451 1.00 93.25 175 ARG A C 1
ATOM 1310 O O . ARG A 1 175 ? -0.383 -14.012 -8.815 1.00 93.25 175 ARG A O 1
ATOM 1317 N N . VAL A 1 176 ? 1.690 -14.877 -8.874 1.00 92.94 176 VAL A N 1
ATOM 1318 C CA . VAL A 1 176 ? 1.793 -15.070 -7.428 1.00 92.94 176 VAL A CA 1
ATOM 1319 C C . VAL A 1 176 ? 1.775 -13.733 -6.692 1.00 92.94 176 VAL A C 1
ATOM 1321 O O . VAL A 1 176 ? 1.073 -13.607 -5.693 1.00 92.94 176 VAL A O 1
ATOM 1324 N N . GLN A 1 177 ? 2.487 -12.721 -7.185 1.00 94.88 177 GLN A N 1
ATOM 1325 C CA . GLN A 1 177 ? 2.542 -11.409 -6.540 1.00 94.88 177 GLN A CA 1
ATOM 1326 C C . GLN A 1 177 ? 1.173 -10.719 -6.516 1.00 94.88 177 GLN A C 1
ATOM 1328 O O . GLN A 1 177 ? 0.818 -10.108 -5.509 1.00 94.88 177 GLN A O 1
ATOM 1333 N N . TRP A 1 178 ? 0.352 -10.894 -7.555 1.00 95.25 178 TRP A N 1
ATOM 1334 C CA . TRP A 1 178 ? -1.036 -10.426 -7.534 1.00 95.25 178 TRP A CA 1
ATOM 1335 C C . TRP A 1 178 ? -1.898 -11.148 -6.492 1.00 95.25 178 TRP A C 1
ATOM 1337 O O . TRP A 1 178 ? -2.706 -10.514 -5.816 1.00 95.25 178 TRP A O 1
ATOM 1347 N N . LEU A 1 179 ? -1.708 -12.456 -6.301 1.00 96.44 179 LEU A N 1
ATOM 1348 C CA . LEU A 1 179 ? -2.414 -13.199 -5.251 1.00 96.44 179 LEU A CA 1
ATOM 1349 C C . LEU A 1 179 ? -1.954 -12.780 -3.849 1.00 96.44 179 LEU A C 1
ATOM 1351 O O . LEU A 1 179 ? -2.783 -12.603 -2.956 1.00 96.44 179 LEU A O 1
ATOM 1355 N N . LEU A 1 180 ? -0.648 -12.574 -3.660 1.00 96.88 180 LEU A N 1
ATOM 1356 C CA . LEU A 1 180 ? -0.085 -12.075 -2.405 1.00 96.88 180 LEU A CA 1
ATOM 1357 C C . LEU A 1 180 ? -0.606 -10.675 -2.083 1.00 96.88 180 LEU A C 1
ATOM 1359 O O . LEU A 1 180 ? -0.979 -10.423 -0.942 1.00 96.88 180 LEU A O 1
ATOM 1363 N N . LEU A 1 181 ? -0.710 -9.794 -3.082 1.00 97.56 181 LEU A N 1
ATOM 1364 C CA . LEU A 1 181 ? -1.323 -8.475 -2.943 1.00 97.56 181 LEU A CA 1
ATOM 1365 C C . LEU A 1 181 ? -2.751 -8.574 -2.387 1.00 97.56 181 LEU A C 1
ATOM 1367 O O . LEU A 1 181 ? -3.074 -7.920 -1.395 1.00 97.56 181 LEU A O 1
ATOM 1371 N N . VAL A 1 182 ? -3.594 -9.415 -2.993 1.00 97.94 182 VAL A N 1
ATOM 1372 C CA . VAL A 1 182 ? -4.972 -9.642 -2.523 1.00 97.94 182 VAL A CA 1
ATOM 1373 C C . VAL A 1 182 ? -4.972 -10.195 -1.097 1.00 97.94 182 VAL A C 1
ATOM 1375 O O . VAL A 1 182 ? -5.733 -9.729 -0.250 1.00 97.94 182 VAL A O 1
ATOM 1378 N N . GLY A 1 183 ? -4.081 -11.140 -0.794 1.00 98.12 183 GLY A N 1
ATOM 1379 C CA . GLY A 1 183 ? -3.914 -11.670 0.555 1.00 98.12 183 GLY A CA 1
ATOM 1380 C C . GLY A 1 183 ? -3.568 -10.583 1.576 1.00 98.12 183 GLY A C 1
ATOM 1381 O O . GLY A 1 183 ? -4.216 -10.490 2.622 1.00 98.12 183 GLY A O 1
ATOM 1382 N N . TRP A 1 184 ? -2.578 -9.738 1.277 1.00 98.38 184 TRP A N 1
ATOM 1383 C CA . TRP A 1 184 ? -2.155 -8.645 2.154 1.00 98.38 184 TRP A CA 1
ATOM 1384 C C . TRP A 1 184 ? -3.288 -7.649 2.395 1.00 98.38 184 TRP A C 1
ATOM 1386 O O . TRP A 1 184 ? -3.482 -7.210 3.529 1.00 98.38 184 TRP A O 1
ATOM 1396 N N . PHE A 1 185 ? -4.093 -7.370 1.368 1.00 97.81 185 PHE A N 1
ATOM 1397 C CA . PHE A 1 185 ? -5.293 -6.547 1.492 1.00 97.81 185 PHE A CA 1
ATOM 1398 C C . PHE A 1 185 ? -6.312 -7.165 2.461 1.00 97.81 185 PHE A C 1
ATOM 1400 O O . PHE A 1 185 ? -6.800 -6.496 3.374 1.00 97.81 185 PHE A O 1
ATOM 1407 N N . VAL A 1 186 ? -6.598 -8.464 2.317 1.00 98.12 186 VAL A N 1
ATOM 1408 C CA . VAL A 1 186 ? -7.524 -9.197 3.196 1.00 98.12 186 VAL A CA 1
ATOM 1409 C C . VAL A 1 186 ? -7.029 -9.203 4.645 1.00 98.12 186 VAL A C 1
ATOM 1411 O O . VAL A 1 186 ? -7.813 -8.947 5.563 1.00 98.12 186 VAL A O 1
ATOM 1414 N N . VAL A 1 187 ? -5.732 -9.433 4.870 1.00 98.25 187 VAL A N 1
ATOM 1415 C CA . VAL A 1 187 ? -5.131 -9.374 6.211 1.00 98.25 187 VAL A CA 1
ATOM 1416 C C . VAL A 1 187 ? -5.197 -7.970 6.795 1.00 98.25 187 VAL A C 1
ATOM 1418 O O . VAL A 1 187 ? -5.551 -7.833 7.964 1.00 98.25 187 VAL A O 1
ATOM 1421 N N . LEU A 1 188 ? -4.929 -6.926 6.010 1.00 98.06 188 LEU A N 1
ATOM 1422 C CA . LEU A 1 188 ? -5.016 -5.540 6.466 1.00 98.06 188 LEU A CA 1
ATOM 1423 C C . LEU A 1 188 ? -6.437 -5.182 6.923 1.00 98.06 188 LEU A C 1
ATOM 1425 O O . LEU A 1 188 ? -6.630 -4.650 8.020 1.00 98.06 188 LEU A O 1
ATOM 1429 N N . VAL A 1 189 ? -7.446 -5.531 6.121 1.00 96.31 189 VAL A N 1
ATOM 1430 C CA . VAL A 1 189 ? -8.856 -5.330 6.483 1.00 96.31 189 VAL A CA 1
ATOM 1431 C C . VAL A 1 189 ? -9.214 -6.145 7.729 1.00 96.31 189 VAL A C 1
ATOM 1433 O O . VAL A 1 189 ? -9.822 -5.611 8.659 1.00 96.31 189 VAL A O 1
ATOM 1436 N N . GLY A 1 190 ? -8.798 -7.413 7.797 1.00 95.75 190 GLY A N 1
ATOM 1437 C CA . GLY A 1 190 ? -9.005 -8.280 8.958 1.00 95.75 190 GLY A CA 1
ATOM 1438 C C . GLY A 1 190 ? -8.355 -7.739 10.235 1.00 95.75 190 GLY A C 1
ATOM 1439 O O . GLY A 1 190 ? -8.959 -7.800 11.309 1.00 95.75 190 GLY A O 1
ATOM 1440 N N . LEU A 1 191 ? -7.161 -7.155 10.119 1.00 96.12 191 LEU A N 1
ATOM 1441 C CA . LEU A 1 191 ? -6.407 -6.567 11.221 1.00 96.12 191 LEU A CA 1
ATOM 1442 C C . LEU A 1 191 ? -7.153 -5.364 11.813 1.00 96.12 191 LEU A C 1
ATOM 1444 O O . LEU A 1 191 ? -7.342 -5.290 13.030 1.00 96.12 191 LEU A O 1
ATOM 1448 N N . HIS A 1 192 ? -7.644 -4.467 10.956 1.00 94.25 192 HIS A N 1
ATOM 1449 C CA . HIS A 1 192 ? -8.452 -3.318 11.371 1.00 94.25 192 HIS A CA 1
ATOM 1450 C C . HIS A 1 192 ? -9.848 -3.705 11.868 1.00 94.25 192 HIS A C 1
ATOM 1452 O O . HIS A 1 192 ? -10.375 -3.067 12.779 1.00 94.25 192 HIS A O 1
ATOM 1458 N N . ALA A 1 193 ? -10.414 -4.795 11.349 1.00 92.25 193 ALA A N 1
ATOM 1459 C CA . ALA A 1 193 ? -11.629 -5.418 11.868 1.00 92.25 193 ALA A CA 1
ATOM 1460 C C . ALA A 1 193 ? -11.391 -6.246 13.150 1.00 92.25 193 ALA A C 1
ATOM 1462 O O . ALA A 1 193 ? -12.303 -6.933 13.615 1.00 92.25 193 ALA A O 1
ATOM 1463 N N . LYS A 1 194 ? -10.178 -6.198 13.723 1.00 92.06 194 LYS A N 1
ATOM 1464 C CA . LYS A 1 194 ? -9.779 -6.889 14.959 1.00 92.06 194 LYS A CA 1
ATOM 1465 C C . LYS A 1 194 ? -10.031 -8.401 14.918 1.00 92.06 194 LYS A C 1
ATOM 1467 O O . LYS A 1 194 ? -10.444 -9.017 15.902 1.00 92.06 194 LYS A O 1
ATOM 1472 N N . ARG A 1 195 ? -9.805 -9.026 13.760 1.00 93.69 195 ARG A N 1
ATOM 1473 C CA . ARG A 1 195 ? -9.972 -10.471 13.573 1.00 93.69 195 ARG A CA 1
ATOM 1474 C C . ARG A 1 195 ? -8.687 -11.210 13.931 1.00 93.69 195 ARG A C 1
ATOM 1476 O O . ARG A 1 195 ? -7.622 -10.906 13.408 1.00 93.69 195 ARG A O 1
ATOM 1483 N N . ARG A 1 196 ? -8.782 -12.224 14.803 1.00 92.25 196 ARG A N 1
ATOM 1484 C CA . ARG A 1 196 ? -7.612 -12.999 15.279 1.00 92.25 196 ARG A CA 1
ATOM 1485 C C . ARG A 1 196 ? -6.895 -13.739 14.156 1.00 92.25 196 ARG A C 1
ATOM 1487 O O . ARG A 1 196 ? -5.669 -13.784 14.162 1.00 92.25 196 ARG A O 1
ATOM 1494 N N . TRP A 1 197 ? -7.647 -14.230 13.173 1.00 95.06 197 TRP A N 1
ATOM 1495 C CA . TRP A 1 197 ? -7.084 -14.906 12.007 1.00 95.06 197 TRP A CA 1
ATOM 1496 C C . TRP A 1 197 ? -6.198 -13.989 11.155 1.00 95.06 197 TRP A C 1
ATOM 1498 O O . TRP A 1 197 ? -5.362 -14.495 10.419 1.00 95.06 197 TRP A O 1
ATOM 1508 N N . ALA A 1 198 ? -6.322 -12.659 11.261 1.00 96.62 198 ALA A N 1
ATOM 1509 C CA . ALA A 1 198 ? -5.471 -11.741 10.507 1.00 96.62 198 ALA A CA 1
ATOM 1510 C C . ALA A 1 198 ? -3.998 -11.852 10.928 1.00 96.62 198 ALA A C 1
ATOM 1512 O O . ALA A 1 198 ? -3.115 -11.675 10.098 1.00 96.62 198 ALA A O 1
ATOM 1513 N N . LEU A 1 199 ? -3.718 -12.205 12.190 1.00 95.62 199 LEU A N 1
ATOM 1514 C CA . LEU A 1 199 ? -2.343 -12.390 12.659 1.00 95.62 199 LEU A CA 1
ATOM 1515 C C . LEU A 1 199 ? -1.721 -13.660 12.078 1.00 95.62 199 LEU A C 1
ATOM 1517 O O . LEU A 1 199 ? -0.628 -13.608 11.522 1.00 95.62 199 LEU A O 1
ATOM 1521 N N . SER A 1 200 ? -2.438 -14.785 12.139 1.00 96.44 200 SER A N 1
ATOM 1522 C CA . SER A 1 200 ? -1.985 -16.038 11.526 1.00 96.44 200 SER A CA 1
ATOM 1523 C C . SER A 1 200 ? -1.933 -15.939 10.000 1.00 96.44 200 SER A C 1
ATOM 1525 O O . SER A 1 200 ? -1.001 -16.448 9.386 1.00 96.44 200 SER A O 1
ATOM 1527 N N . GLY A 1 201 ? -2.883 -15.228 9.388 1.00 97.25 201 GLY A N 1
ATOM 1528 C CA . GLY A 1 201 ? -2.872 -14.904 7.963 1.00 97.25 201 GLY A CA 1
ATOM 1529 C C . GLY A 1 201 ? -1.659 -14.059 7.571 1.00 97.25 201 GLY A C 1
ATOM 1530 O O . GLY A 1 201 ? -1.030 -14.350 6.561 1.00 97.25 201 GLY A O 1
ATOM 1531 N N . GLY A 1 202 ? -1.278 -13.075 8.392 1.00 97.19 202 GLY A N 1
ATOM 1532 C CA . GLY A 1 202 ? -0.070 -12.270 8.192 1.00 97.19 202 GLY A CA 1
ATOM 1533 C C . GLY A 1 202 ? 1.216 -13.099 8.248 1.00 97.19 202 GLY A C 1
ATOM 1534 O O . GLY A 1 202 ? 2.086 -12.923 7.400 1.00 97.19 202 GLY A O 1
ATOM 1535 N N . VAL A 1 203 ? 1.314 -14.059 9.178 1.00 97.81 203 VAL A N 1
ATOM 1536 C CA . VAL A 1 203 ? 2.425 -15.033 9.202 1.00 97.81 203 VAL A CA 1
ATOM 1537 C C . VAL A 1 203 ? 2.434 -15.878 7.927 1.00 97.81 203 VAL A C 1
ATOM 1539 O O . VAL A 1 203 ? 3.467 -15.976 7.270 1.00 97.81 203 VAL A O 1
ATOM 1542 N N . GLY A 1 204 ? 1.289 -16.457 7.553 1.00 97.75 204 GLY A N 1
ATOM 1543 C CA . GLY A 1 204 ? 1.173 -17.311 6.369 1.00 97.75 204 GLY A CA 1
ATOM 1544 C C . GLY A 1 204 ? 1.537 -16.583 5.073 1.00 97.75 204 GLY A C 1
ATOM 1545 O O . GLY A 1 204 ? 2.324 -17.092 4.279 1.00 97.75 204 GLY A O 1
ATOM 1546 N N . LEU A 1 205 ? 1.031 -15.362 4.883 1.00 97.44 205 LEU A N 1
ATOM 1547 C CA . LEU A 1 205 ? 1.354 -14.534 3.719 1.00 97.44 205 LEU A CA 1
ATOM 1548 C C . LEU A 1 205 ? 2.790 -14.029 3.728 1.00 97.44 205 LEU A C 1
ATOM 1550 O O . LEU A 1 205 ? 3.405 -13.954 2.666 1.00 97.44 205 LEU A O 1
ATOM 1554 N N . GLY A 1 206 ? 3.339 -13.710 4.900 1.00 97.62 206 GLY A N 1
ATOM 1555 C CA . GLY A 1 206 ? 4.749 -13.373 5.045 1.00 97.62 206 GLY A CA 1
ATOM 1556 C C . GLY A 1 206 ? 5.640 -14.528 4.592 1.00 97.62 206 GLY A C 1
ATOM 1557 O O . GLY A 1 206 ? 6.505 -14.335 3.742 1.00 97.62 206 GLY A O 1
ATOM 1558 N N . LEU A 1 207 ? 5.369 -15.746 5.069 1.00 97.88 207 LEU A N 1
ATOM 1559 C CA . LEU A 1 207 ? 6.092 -16.949 4.649 1.00 97.88 207 LEU A CA 1
ATOM 1560 C C . LEU A 1 207 ? 5.933 -17.215 3.150 1.00 97.88 207 LEU A C 1
ATOM 1562 O O . LEU A 1 207 ? 6.930 -17.441 2.469 1.00 97.88 207 LEU A O 1
ATOM 1566 N N . ALA A 1 208 ? 4.712 -17.124 2.617 1.00 96.50 208 ALA A N 1
ATOM 1567 C CA . ALA A 1 208 ? 4.470 -17.283 1.185 1.00 96.50 208 ALA A CA 1
ATOM 1568 C C . ALA A 1 208 ? 5.244 -16.240 0.362 1.00 96.50 208 ALA A C 1
ATOM 1570 O O . ALA A 1 208 ? 5.883 -16.584 -0.627 1.00 96.50 208 ALA A O 1
ATOM 1571 N N . SER A 1 209 ? 5.266 -14.980 0.798 1.00 96.06 209 SER A N 1
ATOM 1572 C CA . SER A 1 209 ? 6.004 -13.906 0.120 1.00 96.06 209 SER A CA 1
ATOM 1573 C C . SER A 1 209 ? 7.519 -14.127 0.152 1.00 96.06 209 SER A C 1
ATOM 1575 O O . SER A 1 209 ? 8.193 -13.853 -0.839 1.00 96.06 209 SER A O 1
ATOM 1577 N N . VAL A 1 210 ? 8.062 -14.662 1.253 1.00 95.94 210 VAL A N 1
ATOM 1578 C CA . VAL A 1 210 ? 9.479 -15.050 1.340 1.00 95.94 210 VAL A CA 1
ATOM 1579 C C . VAL A 1 210 ? 9.774 -16.195 0.378 1.00 95.94 210 VAL A C 1
ATOM 1581 O O . VAL A 1 210 ? 10.642 -16.056 -0.481 1.00 95.94 210 VAL A O 1
ATOM 1584 N N . VAL A 1 211 ? 9.043 -17.307 0.485 1.00 94.00 211 VAL A N 1
ATOM 1585 C CA . VAL A 1 211 ? 9.309 -18.528 -0.295 1.00 94.00 211 VAL A CA 1
ATOM 1586 C C . VAL A 1 211 ? 9.171 -18.268 -1.790 1.00 94.00 211 VAL A C 1
ATOM 1588 O O . VAL A 1 211 ? 10.009 -18.702 -2.575 1.00 94.00 211 VAL A O 1
ATOM 1591 N N . LEU A 1 212 ? 8.133 -17.536 -2.185 1.00 89.81 212 LEU A N 1
ATOM 1592 C CA . LEU A 1 212 ? 7.805 -17.327 -3.590 1.00 89.81 212 LEU A CA 1
ATOM 1593 C C . LEU A 1 212 ? 8.555 -16.136 -4.201 1.00 89.81 212 LEU A C 1
ATOM 1595 O O . LEU A 1 212 ? 8.822 -16.132 -5.399 1.00 89.81 212 LEU A O 1
ATOM 1599 N N . GLY A 1 213 ? 8.914 -15.128 -3.401 1.00 87.50 213 GLY A N 1
ATOM 1600 C CA . GLY A 1 213 ? 9.626 -13.945 -3.883 1.00 87.50 213 GLY A CA 1
ATOM 1601 C C . GLY A 1 213 ? 11.154 -14.069 -3.870 1.00 87.50 213 GLY A C 1
ATOM 1602 O O . GLY A 1 213 ? 11.815 -13.450 -4.702 1.00 87.50 213 GLY A O 1
ATOM 1603 N N . THR A 1 214 ? 11.737 -14.869 -2.967 1.00 89.81 214 THR A N 1
ATOM 1604 C CA . THR A 1 214 ? 13.206 -15.000 -2.845 1.00 89.81 214 THR A CA 1
ATOM 1605 C C . THR A 1 214 ? 13.878 -15.535 -4.114 1.00 89.81 214 THR A C 1
ATOM 1607 O O . THR A 1 214 ? 14.881 -14.941 -4.516 1.00 89.81 214 THR A O 1
ATOM 1610 N N . PRO A 1 215 ? 13.352 -16.578 -4.796 1.00 87.19 215 PRO A N 1
ATOM 1611 C CA . PRO A 1 215 ? 13.964 -17.076 -6.028 1.00 87.19 215 PRO A CA 1
ATOM 1612 C C . PRO A 1 215 ? 14.146 -15.977 -7.078 1.00 87.19 215 PRO A C 1
ATOM 1614 O O . PRO A 1 215 ? 15.204 -15.882 -7.692 1.00 87.19 215 PRO A O 1
ATOM 1617 N N . MET A 1 216 ? 13.158 -15.088 -7.216 1.00 83.69 216 MET A N 1
ATOM 1618 C CA . MET A 1 216 ? 13.230 -13.956 -8.141 1.00 83.69 216 MET A CA 1
ATOM 1619 C C . MET A 1 216 ? 14.309 -12.953 -7.757 1.00 83.69 216 MET A C 1
ATOM 1621 O O . MET A 1 216 ? 15.073 -12.529 -8.618 1.00 83.69 216 MET A O 1
ATOM 1625 N N . GLY A 1 217 ? 14.394 -12.598 -6.473 1.00 86.38 217 GLY A N 1
ATOM 1626 C CA . GLY A 1 217 ? 15.436 -11.700 -5.979 1.00 86.38 217 GLY A CA 1
ATOM 1627 C C . GLY A 1 217 ? 16.844 -12.232 -6.251 1.00 86.38 217 GLY A C 1
ATOM 1628 O O . GLY A 1 217 ? 17.720 -11.458 -6.624 1.00 86.38 217 GLY A O 1
ATOM 1629 N N . ILE A 1 218 ? 17.049 -13.546 -6.115 1.00 88.50 218 ILE A N 1
ATOM 1630 C CA . ILE A 1 218 ? 18.339 -14.199 -6.373 1.00 88.50 218 ILE A CA 1
ATOM 1631 C C . ILE A 1 218 ? 18.651 -14.231 -7.871 1.00 88.50 218 ILE A C 1
ATOM 1633 O O . ILE A 1 218 ? 19.724 -13.785 -8.269 1.00 88.50 218 ILE A O 1
ATOM 1637 N N . ILE A 1 219 ? 17.727 -14.733 -8.699 1.00 86.56 219 ILE A N 1
ATOM 1638 C CA . ILE A 1 219 ? 17.932 -14.855 -10.153 1.00 86.56 219 ILE A CA 1
ATOM 1639 C C . ILE A 1 219 ? 18.242 -13.486 -10.763 1.00 86.56 219 ILE A C 1
ATOM 1641 O O . ILE A 1 219 ? 19.199 -13.345 -11.521 1.00 86.56 219 ILE A O 1
ATOM 1645 N N . ASP A 1 220 ? 17.472 -12.466 -10.385 1.00 84.00 220 ASP A N 1
ATOM 1646 C CA . ASP A 1 220 ? 17.656 -11.107 -10.886 1.00 84.00 220 ASP A CA 1
ATOM 1647 C C . ASP A 1 220 ? 18.971 -10.481 -10.387 1.00 84.00 220 ASP A C 1
ATOM 1649 O O . ASP A 1 220 ? 19.667 -9.819 -11.154 1.00 84.00 220 ASP A O 1
ATOM 1653 N N . ALA A 1 221 ? 19.366 -10.735 -9.133 1.00 87.75 221 ALA A N 1
ATOM 1654 C CA . ALA A 1 221 ? 20.640 -10.252 -8.599 1.00 87.75 221 ALA A CA 1
ATOM 1655 C C . ALA A 1 221 ? 21.852 -10.887 -9.299 1.00 87.75 221 ALA A C 1
ATOM 1657 O O . ALA A 1 221 ? 22.821 -10.187 -9.593 1.00 87.75 221 ALA A O 1
ATOM 1658 N N . ILE A 1 222 ? 21.787 -12.190 -9.601 1.00 88.19 222 ILE A N 1
ATOM 1659 C CA . ILE A 1 222 ? 22.820 -12.893 -10.374 1.00 88.19 222 ILE A CA 1
ATOM 1660 C C . ILE A 1 222 ? 22.903 -12.303 -11.784 1.00 88.19 222 ILE A C 1
ATOM 1662 O O . ILE A 1 222 ? 23.995 -11.972 -12.236 1.00 88.19 222 ILE A O 1
ATOM 1666 N N . ALA A 1 223 ? 21.760 -12.114 -12.452 1.00 84.06 223 ALA A N 1
ATOM 1667 C CA . ALA A 1 223 ? 21.708 -11.567 -13.807 1.00 84.06 223 ALA A CA 1
ATOM 1668 C C . ALA A 1 223 ? 22.254 -10.131 -13.893 1.00 84.06 223 ALA A C 1
ATOM 1670 O O . ALA A 1 223 ? 22.915 -9.773 -14.864 1.00 84.06 223 ALA A O 1
ATOM 1671 N N . LEU A 1 224 ? 21.996 -9.305 -12.875 1.00 83.06 224 LEU A N 1
ATOM 1672 C CA . LEU A 1 224 ? 22.461 -7.918 -12.826 1.00 83.06 224 LEU A CA 1
ATOM 1673 C C . LEU A 1 224 ? 23.875 -7.757 -12.243 1.00 83.06 224 LEU A C 1
ATOM 1675 O O . LEU A 1 224 ? 24.427 -6.660 -12.319 1.00 83.06 224 LEU A O 1
ATOM 1679 N N . GLY A 1 225 ? 24.433 -8.790 -11.603 1.00 87.50 225 GLY A N 1
ATOM 1680 C CA . GLY A 1 225 ? 25.697 -8.707 -10.862 1.00 87.50 225 GLY A CA 1
ATOM 1681 C C . GLY A 1 225 ? 25.666 -7.736 -9.670 1.00 87.50 225 GLY A C 1
ATOM 1682 O O . GLY A 1 225 ? 26.712 -7.257 -9.236 1.00 87.50 225 GLY A O 1
ATOM 1683 N N . ARG A 1 226 ? 24.476 -7.388 -9.157 1.00 87.69 226 ARG A N 1
ATOM 1684 C CA . ARG A 1 226 ? 24.275 -6.418 -8.062 1.00 87.69 226 ARG A CA 1
ATOM 1685 C C . ARG A 1 226 ? 22.983 -6.692 -7.295 1.00 87.69 226 ARG A C 1
ATOM 1687 O O . ARG A 1 226 ? 22.184 -7.533 -7.688 1.00 87.69 226 ARG A O 1
ATOM 1694 N N . PHE A 1 227 ? 22.752 -5.942 -6.214 1.00 83.81 227 PHE A N 1
ATOM 1695 C CA . PHE A 1 227 ? 21.512 -6.035 -5.441 1.00 83.81 227 PHE A CA 1
ATOM 1696 C C . PHE A 1 227 ? 20.272 -5.798 -6.316 1.00 83.81 227 PHE A C 1
ATOM 1698 O O . PHE A 1 227 ? 20.189 -4.805 -7.043 1.00 83.81 227 PHE A O 1
ATOM 1705 N N . SER A 1 228 ? 19.296 -6.698 -6.197 1.00 81.69 228 SER A N 1
ATOM 1706 C CA . SER A 1 228 ? 18.020 -6.604 -6.895 1.00 81.69 228 SER A CA 1
ATOM 1707 C C . SER A 1 228 ? 16.950 -5.975 -6.008 1.00 81.69 228 SER A C 1
ATOM 1709 O O . SER A 1 228 ? 16.717 -6.413 -4.879 1.00 81.69 228 SER A O 1
ATOM 1711 N N . LEU A 1 229 ? 16.211 -5.009 -6.560 1.00 80.00 229 LEU A N 1
ATOM 1712 C CA . LEU A 1 229 ? 15.006 -4.480 -5.917 1.00 80.00 229 LEU A CA 1
ATOM 1713 C C . LEU A 1 229 ? 13.932 -5.564 -5.719 1.00 80.00 229 LEU A C 1
ATOM 1715 O O . LEU A 1 229 ? 13.110 -5.429 -4.811 1.00 80.00 229 LEU A O 1
ATOM 1719 N N . PHE A 1 230 ? 13.987 -6.673 -6.473 1.00 83.50 230 PHE A N 1
ATOM 1720 C CA . PHE A 1 230 ? 13.129 -7.833 -6.234 1.00 83.50 230 PHE A CA 1
ATOM 1721 C C . PHE A 1 230 ? 13.399 -8.505 -4.875 1.00 83.50 230 PHE A C 1
ATOM 1723 O O . PHE A 1 230 ? 12.511 -9.148 -4.319 1.00 83.50 230 PHE A O 1
ATOM 1730 N N . GLY A 1 231 ? 14.588 -8.315 -4.291 1.00 87.19 231 GLY A N 1
ATOM 1731 C CA . GLY A 1 231 ? 14.943 -8.819 -2.962 1.00 87.19 231 GLY A CA 1
ATOM 1732 C C . GLY A 1 231 ? 14.322 -8.037 -1.798 1.00 87.19 231 GLY A C 1
ATOM 1733 O O . GLY A 1 231 ? 14.213 -8.569 -0.694 1.00 87.19 231 GLY A O 1
ATOM 1734 N N . VAL A 1 232 ? 13.852 -6.803 -2.020 1.00 92.00 232 VAL A N 1
ATOM 1735 C CA . VAL A 1 232 ? 13.296 -5.957 -0.946 1.00 92.00 232 VAL A CA 1
ATOM 1736 C C . VAL A 1 232 ? 11.979 -6.523 -0.409 1.00 92.00 232 VAL A C 1
ATOM 1738 O O . VAL A 1 232 ? 11.768 -6.544 0.805 1.00 92.00 232 VAL A O 1
ATOM 1741 N N . ALA A 1 233 ? 11.104 -7.019 -1.289 1.00 92.56 233 ALA A N 1
ATOM 1742 C CA . ALA A 1 233 ? 9.804 -7.556 -0.889 1.00 92.56 233 ALA A CA 1
ATOM 1743 C C . ALA A 1 233 ? 9.920 -8.811 0.006 1.00 92.56 233 ALA A C 1
ATOM 1745 O O . ALA A 1 233 ? 9.313 -8.816 1.080 1.00 92.56 233 ALA A O 1
ATOM 1746 N N . PRO A 1 234 ? 10.737 -9.830 -0.336 1.00 93.69 234 PRO A N 1
ATOM 1747 C CA . PRO A 1 234 ? 10.997 -10.971 0.545 1.00 93.69 234 PRO A CA 1
ATOM 1748 C C . PRO A 1 234 ? 11.622 -10.583 1.886 1.00 93.69 234 PRO A C 1
ATOM 1750 O O . PRO A 1 234 ? 11.210 -11.106 2.919 1.00 93.69 234 PRO A O 1
ATOM 1753 N N . ILE A 1 235 ? 12.576 -9.645 1.902 1.00 95.69 235 ILE A N 1
ATOM 1754 C CA . ILE A 1 235 ? 13.201 -9.185 3.152 1.00 95.69 235 ILE A CA 1
ATOM 1755 C C . ILE A 1 235 ? 12.151 -8.540 4.061 1.00 95.69 235 ILE A C 1
ATOM 1757 O O . ILE A 1 235 ? 12.051 -8.885 5.240 1.00 95.69 235 ILE A O 1
ATOM 1761 N N . TRP A 1 236 ? 11.321 -7.645 3.517 1.00 97.44 236 TRP A N 1
ATOM 1762 C CA . TRP A 1 236 ? 10.238 -7.026 4.281 1.00 97.44 236 TRP A CA 1
ATOM 1763 C C . TRP A 1 236 ? 9.225 -8.060 4.779 1.00 97.44 236 TRP A C 1
ATOM 1765 O O . TRP A 1 236 ? 8.796 -8.011 5.933 1.00 97.44 236 TRP A O 1
ATOM 1775 N N . ALA A 1 237 ? 8.879 -9.040 3.944 1.00 96.75 237 ALA A N 1
ATOM 1776 C CA . ALA A 1 237 ? 7.996 -10.128 4.331 1.00 96.75 237 ALA A CA 1
ATOM 1777 C C . ALA A 1 237 ? 8.575 -10.972 5.478 1.00 96.75 237 ALA A C 1
ATOM 1779 O O . ALA A 1 237 ? 7.841 -11.296 6.410 1.00 96.75 237 ALA A O 1
ATOM 1780 N N . ALA A 1 238 ? 9.879 -11.266 5.474 1.00 97.31 238 ALA A N 1
ATOM 1781 C CA . ALA A 1 238 ? 10.545 -11.972 6.569 1.00 97.31 238 ALA A CA 1
ATOM 1782 C C . ALA A 1 238 ? 10.473 -11.180 7.886 1.00 97.31 238 ALA A C 1
ATOM 1784 O O . ALA A 1 238 ? 10.150 -11.742 8.936 1.00 97.31 238 ALA A O 1
ATOM 1785 N N . VAL A 1 239 ? 10.686 -9.860 7.831 1.00 97.56 239 VAL A N 1
ATOM 1786 C CA . VAL A 1 239 ? 10.486 -8.973 8.989 1.00 97.56 239 VAL A CA 1
ATOM 1787 C C . VAL A 1 239 ? 9.037 -9.047 9.477 1.00 97.56 239 VAL A C 1
ATOM 1789 O O . VAL A 1 239 ? 8.795 -9.197 10.675 1.00 97.56 239 VAL A O 1
ATOM 1792 N N . MET A 1 240 ? 8.063 -9.007 8.564 1.00 97.75 240 MET A N 1
ATOM 1793 C CA . MET A 1 240 ? 6.644 -9.130 8.904 1.00 97.75 240 MET A CA 1
ATOM 1794 C C . MET A 1 240 ? 6.292 -10.471 9.542 1.00 97.75 240 MET A C 1
ATOM 1796 O O . MET A 1 240 ? 5.534 -10.468 10.509 1.00 97.75 240 MET A O 1
ATOM 1800 N N . VAL A 1 241 ? 6.878 -11.590 9.108 1.00 97.69 241 VAL A N 1
ATOM 1801 C CA . VAL A 1 241 ? 6.698 -12.891 9.778 1.00 97.69 241 VAL A CA 1
ATOM 1802 C C . VAL A 1 241 ? 7.090 -12.796 11.250 1.00 97.69 241 VAL A C 1
ATOM 1804 O O . VAL A 1 241 ? 6.299 -13.164 12.119 1.00 97.69 241 VAL A O 1
ATOM 1807 N N . VAL A 1 242 ? 8.272 -12.248 11.550 1.00 97.25 242 VAL A N 1
ATOM 1808 C CA . VAL A 1 242 ? 8.748 -12.098 12.936 1.00 97.25 242 VAL A CA 1
ATOM 1809 C C . VAL A 1 242 ? 7.823 -11.186 13.740 1.00 97.25 242 VAL A C 1
ATOM 1811 O O . VAL A 1 242 ? 7.486 -11.500 14.885 1.00 97.25 242 VAL A O 1
ATOM 1814 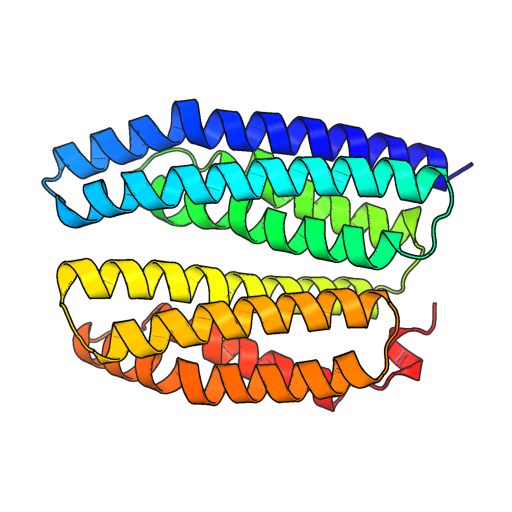N N . VAL A 1 243 ? 7.388 -10.072 13.148 1.00 95.75 243 VAL A N 1
ATOM 1815 C CA . VAL A 1 243 ? 6.468 -9.130 13.794 1.00 95.75 243 VAL A CA 1
ATOM 1816 C C . VAL A 1 243 ? 5.132 -9.809 14.102 1.00 95.75 243 VAL A C 1
ATOM 1818 O O . VAL A 1 243 ? 4.734 -9.844 15.263 1.00 95.75 243 VAL A O 1
ATOM 1821 N N . PHE A 1 244 ? 4.459 -10.407 13.118 1.00 94.81 244 PHE A N 1
ATOM 1822 C CA . PHE A 1 244 ? 3.171 -11.072 13.336 1.00 94.81 244 PHE A CA 1
ATOM 1823 C C . PHE A 1 244 ? 3.267 -12.240 14.320 1.00 94.81 244 PHE A C 1
ATOM 1825 O O . PHE A 1 244 ? 2.355 -12.428 15.123 1.00 94.81 244 PHE A O 1
ATOM 1832 N N . PHE A 1 245 ? 4.378 -12.981 14.311 1.00 93.75 245 PHE A N 1
ATOM 1833 C CA . PHE A 1 245 ? 4.597 -14.098 15.227 1.00 93.75 245 PHE A CA 1
ATOM 1834 C C . PHE A 1 245 ? 4.771 -13.648 16.685 1.00 93.75 245 PHE A C 1
ATOM 1836 O O . PHE A 1 245 ? 4.260 -14.286 17.604 1.00 93.75 245 PHE A O 1
ATOM 1843 N N . ARG A 1 246 ? 5.480 -12.537 16.926 1.00 91.88 246 ARG A N 1
ATOM 1844 C CA . ARG A 1 246 ? 5.732 -12.038 18.291 1.00 91.88 246 ARG A CA 1
ATOM 1845 C C . ARG A 1 246 ? 4.562 -11.277 18.892 1.00 91.88 246 ARG A C 1
ATOM 1847 O O . ARG A 1 246 ? 4.470 -11.136 20.114 1.00 91.88 246 ARG A O 1
ATOM 1854 N N . VAL A 1 247 ? 3.696 -10.724 18.057 1.00 89.12 247 VAL A N 1
ATOM 1855 C CA . VAL A 1 247 ? 2.664 -9.817 18.525 1.00 89.12 247 VAL A CA 1
ATOM 1856 C C . VAL A 1 247 ? 1.482 -10.594 19.121 1.00 89.12 247 VAL A C 1
ATOM 1858 O O . VAL A 1 247 ? 0.840 -11.416 18.476 1.00 89.12 247 VAL A O 1
ATOM 1861 N N . ARG A 1 248 ? 1.135 -10.274 20.374 1.00 84.12 248 ARG A N 1
ATOM 1862 C CA . ARG A 1 248 ? -0.045 -10.828 21.055 1.00 84.12 248 ARG A CA 1
ATOM 1863 C C . ARG A 1 248 ? -1.294 -10.012 20.726 1.00 84.12 248 ARG A C 1
ATOM 1865 O O . ARG A 1 248 ? -1.289 -8.793 20.883 1.00 84.12 248 ARG A O 1
ATOM 1872 N N . SER A 1 249 ? -2.389 -10.682 20.365 1.00 78.31 249 SER A N 1
ATOM 1873 C CA . SER A 1 249 ? -3.666 -10.044 19.985 1.00 78.31 249 SER A CA 1
ATOM 1874 C C . SER A 1 249 ? -4.188 -9.042 21.024 1.00 78.31 249 SER A C 1
ATOM 1876 O O . SER A 1 249 ? -4.557 -7.923 20.669 1.00 78.31 249 SER A O 1
ATOM 1878 N N . ALA A 1 250 ? -4.129 -9.395 22.312 1.00 76.38 250 ALA A N 1
ATOM 1879 C CA . ALA A 1 250 ? -4.520 -8.508 23.408 1.00 76.38 250 ALA A CA 1
ATOM 1880 C C . ALA A 1 250 ? -3.698 -7.205 23.446 1.00 76.38 250 ALA A C 1
ATOM 1882 O O . ALA A 1 250 ? -4.232 -6.150 23.765 1.00 76.38 250 ALA A O 1
ATOM 1883 N N . ALA A 1 251 ? -2.418 -7.253 23.065 1.00 79.44 251 ALA A N 1
ATOM 1884 C CA . ALA A 1 251 ? -1.520 -6.103 23.107 1.00 79.44 251 ALA A CA 1
ATOM 1885 C C . ALA A 1 251 ? -1.662 -5.157 21.900 1.00 79.44 251 ALA A C 1
ATOM 1887 O O . ALA A 1 251 ? -1.255 -4.003 22.012 1.00 79.44 251 ALA A O 1
ATOM 1888 N N . ILE A 1 252 ? -2.190 -5.624 20.759 1.00 83.69 252 ILE A N 1
ATOM 1889 C CA . ILE A 1 252 ? -2.449 -4.776 19.576 1.00 83.69 252 ILE A CA 1
ATOM 1890 C C . ILE A 1 252 ? -3.730 -3.977 19.756 1.00 83.69 252 ILE A C 1
ATOM 1892 O O . ILE A 1 252 ? -3.800 -2.812 19.371 1.00 83.69 252 ILE A O 1
ATOM 1896 N N . TRP A 1 253 ? -4.765 -4.648 20.258 1.00 86.00 253 TRP A N 1
ATOM 1897 C CA . TRP A 1 253 ? -6.115 -4.100 20.293 1.00 86.00 253 TRP A CA 1
ATOM 1898 C C . TRP A 1 253 ? -6.480 -3.468 21.631 1.00 86.00 253 TRP A C 1
ATOM 1900 O O . TRP A 1 253 ? -7.561 -2.885 21.725 1.00 86.00 253 TRP A O 1
ATOM 1910 N N . ALA A 1 254 ? -5.595 -3.555 22.630 1.00 73.38 254 ALA A N 1
ATOM 1911 C CA . ALA A 1 254 ? -5.620 -2.657 23.774 1.00 73.38 254 ALA A CA 1
ATOM 1912 C C . ALA A 1 254 ? -5.493 -1.210 23.266 1.00 73.38 254 ALA A C 1
ATOM 1914 O O . ALA A 1 254 ? -4.610 -0.914 22.456 1.00 73.38 254 ALA A O 1
ATOM 1915 N N . ALA A 1 255 ? -6.447 -0.369 23.673 1.00 58.28 255 ALA A N 1
ATOM 1916 C CA . ALA A 1 255 ? -6.590 1.015 23.224 1.00 58.28 255 ALA A CA 1
ATOM 1917 C C . ALA A 1 255 ? -5.377 1.879 23.602 1.00 58.28 255 ALA A C 1
ATOM 1919 O O . ALA A 1 255 ? -4.894 1.730 24.746 1.00 58.28 255 ALA A O 1
#

Radius of gyration: 18.53 Å; chains: 1; bounding box: 48×36×51 Å

pLDDT: mean 92.43, std 6.78, range [48.84, 98.5]

Foldseek 3Di:
DLLLVLLVLLLVLLVLLLVLLVCCLPPVLVLLLVLCVVVVVVLVSVLSVVQSVVLSVLSNVLSVLSNVLSVCLVVVPLLSLLSLLSSLLSLLSNQVVSQVSCVVSVHDSSSVVRGNVSSLVSSCSCVCRRVVFDPLLSVLSNLLSVLLNLLSVLLSVLVSCCSVPVDPLSVQSNVLSVVLSVLSSVLSSCSSSLHPVSLVSLLVSLVSQLVSQVVVQVVVCVVVVHGDSSVVSNVSSPVSNVVSVPDDSCVRRPD

Sequence (255 aa):
MKSSRVAWVMFVIAAATMAGSAYVFFHDFPAVVAVTGGRGEVEATQLLHHVFPIISDVGIICAMLWAVAGYALRRDRPWVAGVVGAALMTGLMAGFMPIPPTASRGVFPSSLFSVLLPCVLGYVLATRAGLRSGWKLTLLGLATAWAGQLSFMMGIASTHRIMTERGIVFLYSQRVQWLLLVGWFVVLVGLHAKRRWALSGGVGLGLASVVLGTPMGIIDAIALGRFSLFGVAPIWAAVMVVVFFRVRSAAIWAA